Protein 3LYD (pdb70)

Sequence (310 aa):
PSSIRYPSTEEFPALTGFTVPIPEETWQPDPTGTQFAARPHTPPQGFTPNIIGTTVRRRAATGALHNNQRTTELDQRATQQLPDYAERGRTETTVDDGGFFPAYHIEYAYRHHGTIITIAQITLVEVSHPHAVDIIIQLTATCAGDQTADYWDTFRLHADLTVQPHGNAPSSIRYPSTEEFPALTGFTVPIPETWQPDPTGTQFAARPHHTPPQGGFFTPNIIGTTVRRAATGALHNNQRTEELDQRATQLPDYAERGRTETTVDGFPAYHIEYAYRHHGTITIAQITLVEVSHPHAVDIIIQLTATCAGDQTADYWDTFRLHADLTVVQPHHGG

Secondary structure (DSSP, 8-state):
-EEEES-SSSPPPPEEEEE--TTEEE-----SEEEEESS--SSS--EEEEEEEEE-TTHHHHHHHHHHHHHTTSTT-EEEEEEEEEETTEEEEEEEEEEEETTTEEEE--EEEEEE-SS-E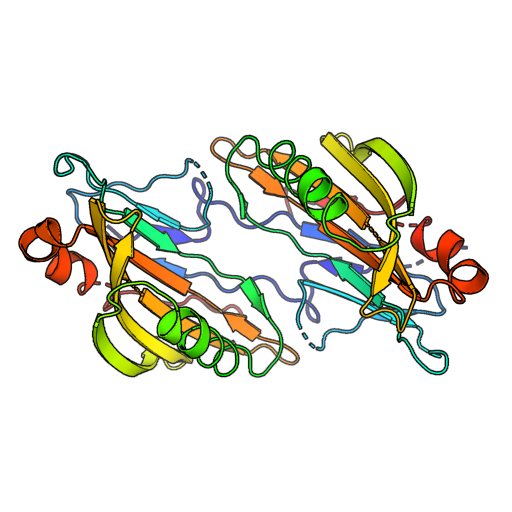EEEEEEEEEEGGGHHHHHHHHH--TT-EEETT-/---EEEES-SSSPPPPEEEEE--TTEEE-----SEEEEESSPPSSS--EEEEEEEEE-TTHHHHHHHHHHHHHTTSTT-EEEEEEEEEETTEEEEEEEEEEEETTTEEEE--EEEEEE-SS-EEEEEEEEEEEGGGHHHHHHHHH--TT-EEE---

Organism: Jonesia denitrificans (strain ATCC 14870 / DSM 20603 / BCRC 15368 / CIP 55.134 / JCM 11481 / NBRC 15587 / NCTC 10816 / Prevot 55134) (NCBI:txid471856)

Structure (mmCIF, N/CA/C/O backbone):
data_3LYD
#
_entry.id   3LYD
#
_cell.length_a   41.551
_cell.length_b   70.879
_cell.length_c   99.480
_cell.angle_alpha   90.00
_cell.angle_beta   90.00
_cell.angle_gamma   90.00
#
_symmetry.space_group_name_H-M   'P 21 21 21'
#
loop_
_entity.id
_entity.type
_entity.pdbx_description
1 polymer 'Uncharacterized protein'
2 non-polymer 'MAGNESIUM ION'
3 non-polymer 1,2-ETHANEDIOL
4 water water
#
loop_
_atom_site.group_PDB
_atom_site.id
_atom_site.type_symbol
_atom_site.label_atom_id
_atom_site.label_alt_id
_atom_site.label_comp_id
_atom_site.label_asym_id
_atom_site.label_entity_id
_atom_site.label_seq_id
_atom_site.pdbx_PDB_ins_code
_atom_site.Cartn_x
_atom_site.Cartn_y
_atom_site.Cartn_z
_atom_site.occupancy
_atom_site.B_iso_or_equiv
_atom_site.auth_seq_id
_atom_site.auth_comp_id
_atom_site.auth_asym_id
_atom_site.auth_atom_id
_atom_site.pdbx_PDB_model_num
ATOM 9 N N . PRO A 1 5 ? 6.015 6.926 26.329 1.00 23.76 2 PRO A N 1
ATOM 10 C CA . PRO A 1 5 ? 6.663 6.744 25.020 1.00 21.74 2 PRO A CA 1
ATOM 11 C C . PRO A 1 5 ? 7.773 7.788 24.823 1.00 19.80 2 PRO A C 1
ATOM 12 O O . PRO A 1 5 ? 7.606 8.933 25.248 1.00 20.12 2 PRO A O 1
ATOM 16 N N A SER A 1 6 ? 8.823 7.392 24.104 0.70 18.79 3 SER A N 1
ATOM 17 N N B SER A 1 6 ? 8.904 7.378 24.247 0.30 18.15 3 SER A N 1
ATOM 18 C CA A SER A 1 6 ? 10.020 8.202 23.849 0.70 17.42 3 SER A CA 1
ATOM 19 C CA B SER A 1 6 ? 10.004 8.302 23.943 0.30 16.33 3 SER A CA 1
ATOM 20 C C A SER A 1 6 ? 10.021 8.845 22.461 0.70 16.03 3 SER A C 1
ATOM 21 C C B SER A 1 6 ? 9.820 8.876 22.546 0.30 15.23 3 SER A C 1
ATOM 22 O O A SER A 1 6 ? 10.024 8.150 21.434 0.70 16.31 3 SER A O 1
ATOM 23 O O B SER A 1 6 ? 9.457 8.162 21.610 0.30 15.58 3 SER A O 1
ATOM 28 N N . ILE A 1 7 ? 10.070 10.175 22.413 1.00 13.53 4 ILE A N 1
ATOM 29 C CA . ILE A 1 7 ? 9.960 10.874 21.130 1.00 11.64 4 ILE A CA 1
ATOM 30 C C . ILE A 1 7 ? 11.346 11.378 20.756 1.00 9.42 4 ILE A C 1
ATOM 31 O O . ILE A 1 7 ? 11.888 12.274 21.428 1.00 9.49 4 ILE A O 1
ATOM 36 N N . ARG A 1 8 ? 11.924 10.775 19.715 1.00 10.62 5 ARG A N 1
ATOM 37 C CA . ARG A 1 8 ? 13.305 11.056 19.329 1.00 9.42 5 ARG A CA 1
ATOM 38 C C . ARG A 1 8 ? 13.367 11.955 18.126 1.00 9.06 5 ARG A C 1
ATOM 39 O O . ARG A 1 8 ? 12.682 11.723 17.137 1.00 9.89 5 ARG A O 1
ATOM 47 N N . TYR A 1 9 ? 14.247 12.947 18.200 1.00 7.88 6 TYR A N 1
ATOM 48 C CA . TYR A 1 9 ? 14.569 13.784 17.054 1.00 7.55 6 TYR A CA 1
ATOM 49 C C . TYR A 1 9 ? 15.995 13.494 16.622 1.00 8.04 6 TYR A C 1
ATOM 50 O O . TYR A 1 9 ? 16.895 13.526 17.452 1.00 7.14 6 TYR A O 1
ATOM 59 N N . PRO A 1 10 ? 16.228 13.236 15.319 1.00 7.50 7 PRO A N 1
ATOM 60 C CA . PRO A 1 10 ? 15.247 13.177 14.220 1.00 7.89 7 PRO A CA 1
ATOM 61 C C . PRO A 1 10 ? 14.474 11.880 14.201 1.00 7.65 7 PRO A C 1
ATOM 62 O O . PRO A 1 10 ? 14.931 10.856 14.737 1.00 8.01 7 PRO A O 1
ATOM 66 N N . SER A 1 11 ? 13.318 11.935 13.532 1.00 7.49 8 SER A N 1
ATOM 67 C CA . SER A 1 11 ? 12.484 10.761 13.286 1.00 8.28 8 SER A CA 1
ATOM 68 C C . SER A 1 11 ? 11.788 10.947 11.961 1.00 7.99 8 SER A C 1
ATOM 69 O O . SER A 1 11 ? 11.914 11.993 11.322 1.00 8.10 8 SER A O 1
ATOM 72 N N . THR A 1 12 ? 10.981 9.967 11.566 1.00 8.98 9 THR A N 1
ATOM 73 C CA . THR A 1 12 ? 10.263 10.079 10.291 1.00 9.23 9 THR A CA 1
ATOM 74 C C . THR A 1 12 ? 9.304 11.280 10.331 1.00 9.01 9 THR A C 1
ATOM 75 O O . THR A 1 12 ? 9.204 12.049 9.356 1.00 9.81 9 THR A O 1
ATOM 79 N N A GLU A 1 13 ? 8.615 11.492 11.454 0.50 8.43 10 GLU A N 1
ATOM 80 N N B GLU A 1 13 ? 8.667 11.432 11.486 0.50 8.75 10 GLU A N 1
ATOM 81 C CA A GLU A 1 13 ? 7.623 12.596 11.555 0.50 8.46 10 GLU A CA 1
ATOM 82 C CA B GLU A 1 13 ? 7.655 12.444 11.743 0.50 9.17 10 GLU A CA 1
ATOM 83 C C A GLU A 1 13 ? 8.189 13.943 12.004 0.50 8.52 10 GLU A C 1
ATOM 84 C C B GLU A 1 13 ? 8.249 13.854 11.875 0.50 8.75 10 GLU A C 1
ATOM 85 O O A GLU A 1 13 ? 7.491 14.963 11.926 0.50 8.17 10 GLU A O 1
ATOM 86 O O B GLU A 1 13 ? 7.658 14.820 11.388 0.50 7.87 10 GLU A O 1
ATOM 97 N N . PHE A 1 14 ? 9.420 13.934 12.514 1.00 7.62 11 PHE A N 1
ATOM 98 C CA . PHE A 1 14 ? 10.151 15.171 12.839 1.00 7.45 11 PHE A CA 1
ATOM 99 C C . PHE A 1 14 ? 11.529 15.036 12.186 1.00 6.82 11 PHE A C 1
ATOM 100 O O . PHE A 1 14 ? 12.539 14.679 12.844 1.00 6.80 11 PHE A O 1
ATOM 108 N N . PRO A 1 15 ? 11.596 15.258 10.869 1.00 7.42 12 PRO A N 1
ATOM 109 C CA . PRO A 1 15 ? 12.815 14.876 10.156 1.00 6.91 12 PRO A CA 1
ATOM 110 C C . PRO A 1 15 ? 14.016 15.764 10.429 1.00 6.88 12 PRO A C 1
ATOM 111 O O . PRO A 1 15 ? 13.857 16.896 10.889 1.00 6.28 12 PRO A O 1
ATOM 115 N N . ALA A 1 16 ? 15.199 15.245 10.117 1.00 7.84 13 ALA A N 1
ATOM 116 C CA . ALA A 1 16 ? 16.431 16.051 10.185 1.00 7.79 13 ALA A CA 1
ATOM 117 C C . ALA A 1 16 ? 16.336 17.273 9.242 1.00 7.35 13 ALA A C 1
ATOM 118 O O . ALA A 1 16 ? 15.536 17.298 8.309 1.00 8.59 13 ALA A O 1
ATOM 120 N N . LEU A 1 17 ? 17.159 18.270 9.511 1.00 7.11 14 LEU A N 1
ATOM 121 C CA . LEU A 1 17 ? 17.193 19.450 8.642 1.00 8.07 14 LEU A CA 1
ATOM 122 C C . LEU A 1 17 ? 17.831 19.202 7.287 1.00 7.30 14 LEU A C 1
ATOM 123 O O . LEU A 1 17 ? 18.806 18.462 7.146 1.00 7.59 14 LEU A O 1
ATOM 128 N N . THR A 1 18 ? 17.220 19.809 6.285 1.00 6.42 15 THR A N 1
ATOM 129 C CA . THR A 1 18 ? 17.757 19.802 4.931 1.00 6.40 15 THR A CA 1
ATOM 130 C C . THR A 1 18 ? 19.194 20.322 4.899 1.00 4.90 15 THR A C 1
ATOM 131 O O . THR A 1 18 ? 19.520 21.366 5.511 1.00 7.21 15 THR A O 1
ATOM 135 N N . GLY A 1 19 ? 20.046 19.620 4.148 1.00 5.82 16 GLY A N 1
ATOM 136 C CA . GLY A 1 19 ? 21.417 20.095 3.920 1.00 6.84 16 GLY A CA 1
ATOM 137 C C . GLY A 1 19 ? 21.445 21.177 2.841 1.00 6.10 16 GLY A C 1
ATOM 138 O O . GLY A 1 19 ? 20.490 21.355 2.096 1.00 6.59 16 GLY A O 1
ATOM 139 N N . PHE A 1 20 ? 22.540 21.930 2.774 1.00 5.52 17 PHE A N 1
ATOM 140 C CA . PHE A 1 20 ? 22.685 22.919 1.712 1.00 5.42 17 PHE A CA 1
ATOM 141 C C . PHE A 1 20 ? 24.161 23.167 1.431 1.00 5.82 17 PHE A C 1
ATOM 142 O O . PHE A 1 20 ? 25.016 22.931 2.287 1.00 6.91 17 PHE A O 1
ATOM 150 N N . THR A 1 21 ? 24.446 23.695 0.249 1.00 4.58 18 THR A N 1
ATOM 151 C CA . THR A 1 21 ? 25.832 23.894 -0.216 1.00 4.88 18 THR A CA 1
ATOM 152 C C . THR A 1 21 ? 25.966 25.282 -0.807 1.00 5.10 18 THR A C 1
ATOM 153 O O . THR A 1 21 ? 25.058 25.740 -1.510 1.00 5.85 18 THR A O 1
ATOM 157 N N . VAL A 1 22 ? 27.080 25.950 -0.506 1.00 5.70 19 VAL A N 1
ATOM 158 C CA . VAL A 1 22 ? 27.397 27.264 -1.053 1.00 6.45 19 VAL A CA 1
ATOM 159 C C . VAL A 1 22 ? 28.809 27.249 -1.633 1.00 7.06 19 VAL A C 1
ATOM 160 O O . VAL A 1 22 ? 29.747 26.886 -0.937 1.00 6.78 19 VAL A O 1
ATOM 164 N N . PRO A 1 23 ? 28.957 27.675 -2.903 1.00 8.56 20 PRO A N 1
ATOM 165 C CA . PRO A 1 23 ? 30.307 27.754 -3.433 1.00 9.50 20 PRO A CA 1
ATOM 166 C C . PRO A 1 23 ? 30.940 29.068 -2.992 1.00 9.51 20 PRO A C 1
ATOM 167 O O . PRO A 1 23 ? 30.229 30.054 -2.838 1.00 12.01 20 PRO A O 1
ATOM 171 N N . ILE A 1 24 ? 32.238 29.052 -2.724 1.00 9.58 21 ILE A N 1
ATOM 172 C CA . ILE A 1 24 ? 32.907 30.300 -2.332 1.00 10.00 21 ILE A CA 1
ATOM 173 C C . ILE A 1 24 ? 34.143 30.534 -3.197 1.00 10.11 21 ILE A C 1
ATOM 174 O O . ILE A 1 24 ? 34.780 29.603 -3.641 1.00 10.22 21 ILE A O 1
ATOM 179 N N . PRO A 1 25 ? 34.476 31.789 -3.451 1.00 10.51 22 PRO A N 1
ATOM 180 C CA . PRO A 1 25 ? 35.624 31.984 -4.326 1.00 11.22 22 PRO A CA 1
ATOM 181 C C . PRO A 1 25 ? 36.953 31.792 -3.599 1.00 11.08 22 PRO A C 1
ATOM 182 O O . PRO A 1 25 ? 36.989 31.669 -2.362 1.00 10.05 22 PRO A O 1
ATOM 186 N N A GLU A 1 26 ? 38.036 31.758 -4.381 0.50 11.49 23 GLU A N 1
ATOM 187 N N B GLU A 1 26 ? 38.024 31.754 -4.391 0.50 11.95 23 GLU A N 1
ATOM 188 C CA A GLU A 1 26 ? 39.408 31.676 -3.865 0.50 11.99 23 GLU A CA 1
ATOM 189 C CA B GLU A 1 26 ? 39.405 31.673 -3.919 0.50 12.96 23 GLU A CA 1
ATOM 190 C C A GLU A 1 26 ? 39.717 32.701 -2.782 0.50 12.17 23 GLU A C 1
ATOM 191 C C B GLU A 1 26 ? 39.764 32.715 -2.846 0.50 12.73 23 GLU A C 1
ATOM 192 O O A GLU A 1 26 ? 40.460 32.416 -1.844 0.50 12.23 23 GLU A O 1
ATOM 193 O O B GLU A 1 26 ? 40.574 32.445 -1.958 0.50 12.73 23 GLU A O 1
ATOM 204 N N . THR A 1 27 ? 39.143 33.888 -2.932 1.00 12.54 24 THR A N 1
ATOM 205 C CA . THR A 1 27 ? 39.408 35.018 -2.027 1.00 13.11 24 THR A CA 1
ATOM 206 C C . THR A 1 27 ? 38.768 34.852 -0.662 1.00 12.23 24 THR A C 1
ATOM 207 O O . THR A 1 27 ? 39.004 35.673 0.220 1.00 13.14 24 THR A O 1
ATOM 211 N N . TRP A 1 28 ? 37.932 33.820 -0.496 1.00 11.32 25 TRP A N 1
ATOM 212 C CA . TRP A 1 28 ? 37.175 33.605 0.735 1.00 10.85 25 TRP A CA 1
ATOM 213 C C . TRP A 1 28 ? 37.538 32.275 1.361 1.00 10.79 25 TRP A C 1
ATOM 214 O O . TRP A 1 28 ? 38.110 31.384 0.717 1.00 10.85 25 TRP A O 1
ATOM 225 N N . GLN A 1 29 ? 37.223 32.160 2.633 1.00 11.22 26 GLN A N 1
ATOM 226 C CA . GLN A 1 29 ? 37.473 30.922 3.335 1.00 11.85 26 GLN A CA 1
ATOM 227 C C . GLN A 1 29 ? 36.371 30.678 4.337 1.00 10.68 26 GLN A C 1
ATOM 228 O O . GLN A 1 29 ? 35.780 31.618 4.860 1.00 10.92 26 GLN A O 1
ATOM 234 N N . PRO A 1 30 ? 36.096 29.411 4.622 1.00 9.83 27 PRO A N 1
ATOM 235 C CA . PRO A 1 30 ? 35.041 29.089 5.574 1.00 10.10 27 PRO A CA 1
ATOM 236 C C . PRO A 1 30 ? 35.427 29.538 6.985 1.00 8.72 27 PRO A C 1
ATOM 237 O O . PRO A 1 30 ? 36.630 29.606 7.346 1.00 10.08 27 PRO A O 1
ATOM 241 N N . ASP A 1 31 ? 34.417 29.830 7.781 1.00 8.47 28 ASP A N 1
ATOM 242 C CA . ASP A 1 31 ? 34.670 30.242 9.166 1.00 8.66 28 ASP A CA 1
ATOM 243 C C . ASP A 1 31 ? 33.847 29.377 10.107 1.00 9.22 28 ASP A C 1
ATOM 244 O O . ASP A 1 31 ? 32.695 29.711 10.461 1.00 9.56 28 ASP A O 1
ATOM 249 N N . PRO A 1 32 ? 34.415 28.248 10.532 1.00 8.72 29 PRO A N 1
ATOM 250 C CA . PRO A 1 32 ? 33.679 27.351 11.401 1.00 9.19 29 PRO A CA 1
ATOM 251 C C . PRO A 1 32 ? 33.459 27.885 12.820 1.00 8.51 29 PRO A C 1
ATOM 252 O O . PRO A 1 32 ? 32.687 27.278 13.580 1.00 8.49 29 PRO A O 1
ATOM 256 N N . THR A 1 33 ? 34.090 29.008 13.161 1.00 8.70 30 THR A N 1
ATOM 257 C CA . THR A 1 33 ? 33.925 29.564 14.511 1.00 8.32 30 THR A CA 1
ATOM 258 C C . THR A 1 33 ? 32.793 30.570 14.587 1.00 8.11 30 THR A C 1
ATOM 259 O O . THR A 1 33 ? 32.442 30.991 15.666 1.00 8.91 30 THR A O 1
ATOM 271 N N . GLY A 1 35 ? 29.694 30.252 14.362 1.00 7.73 32 GLY A N 1
ATOM 272 C CA . GLY A 1 35 ? 28.554 29.735 15.094 1.00 7.43 32 GLY A CA 1
ATOM 273 C C . GLY A 1 35 ? 27.291 29.476 14.284 1.00 6.96 32 GLY A C 1
ATOM 274 O O . GLY A 1 35 ? 26.223 29.264 14.852 1.00 7.38 32 GLY A O 1
ATOM 275 N N . THR A 1 36 ? 27.453 29.423 12.956 1.00 7.64 33 THR A N 1
ATOM 276 C CA . THR A 1 36 ? 26.361 29.111 12.045 1.00 6.78 33 THR A CA 1
ATOM 277 C C . THR A 1 36 ? 26.708 27.855 11.250 1.00 7.26 33 THR A C 1
ATOM 278 O O . THR A 1 36 ? 27.874 27.418 11.193 1.00 8.05 33 THR A O 1
ATOM 282 N N . GLN A 1 37 ? 25.680 27.279 10.639 1.00 6.70 34 GLN A N 1
ATOM 283 C CA . GLN A 1 37 ? 25.812 26.033 9.884 1.00 6.54 34 GLN A CA 1
ATOM 284 C C . GLN A 1 37 ? 26.655 26.211 8.616 1.00 6.45 34 GLN A C 1
ATOM 285 O O . GLN A 1 37 ? 27.222 25.232 8.124 1.00 7.41 34 GLN A O 1
ATOM 291 N N . PHE A 1 38 ? 26.699 27.442 8.091 1.00 5.29 35 PHE A N 1
ATOM 292 C CA . PHE A 1 38 ? 27.649 27.818 7.060 1.00 5.27 35 PHE A CA 1
ATOM 293 C C . PHE A 1 38 ? 28.125 29.217 7.380 1.00 5.18 35 PHE A C 1
ATOM 294 O O . PHE A 1 38 ? 27.320 30.062 7.770 1.00 5.49 35 PHE A O 1
ATOM 302 N N . ALA A 1 39 ? 29.421 29.497 7.184 1.00 6.44 36 ALA A N 1
ATOM 303 C CA . ALA A 1 39 ? 29.909 30.885 7.260 1.00 6.63 36 ALA A CA 1
ATOM 304 C C . ALA A 1 39 ? 31.169 30.949 6.457 1.00 6.61 36 ALA A C 1
ATOM 305 O O . ALA A 1 39 ? 31.940 29.981 6.423 1.00 6.88 36 ALA A O 1
ATOM 307 N N . ALA A 1 40 ? 31.418 32.103 5.876 1.00 6.86 37 ALA A N 1
ATOM 308 C CA . ALA A 1 40 ? 32.685 32.378 5.222 1.00 7.29 37 ALA A CA 1
ATOM 309 C C . ALA A 1 40 ? 33.005 33.864 5.293 1.00 7.38 37 ALA A C 1
ATOM 310 O O . ALA A 1 40 ? 32.114 34.720 5.513 1.00 7.42 37 ALA A O 1
ATOM 312 N N . ARG A 1 41 ? 34.296 34.166 5.123 1.00 8.50 38 ARG A N 1
ATOM 313 C CA . ARG A 1 41 ? 34.824 35.512 5.253 1.00 9.56 38 ARG A CA 1
ATOM 314 C C . ARG A 1 41 ? 35.949 35.655 4.229 1.00 9.27 38 ARG A C 1
ATOM 315 O O . ARG A 1 41 ? 36.574 34.663 3.845 1.00 8.66 38 ARG A O 1
ATOM 323 N N . PRO A 1 42 ? 36.280 36.899 3.845 1.00 9.37 39 PRO A N 1
ATOM 324 C CA . PRO A 1 42 ? 37.443 37.080 2.959 1.00 9.59 39 PRO A CA 1
ATOM 325 C C . PRO A 1 42 ? 38.705 36.676 3.678 1.00 10.69 39 PRO A C 1
ATOM 326 O O . PRO A 1 42 ? 38.818 36.896 4.885 1.00 10.18 39 PRO A O 1
ATOM 330 N N . HIS A 1 43 ? 39.633 36.046 2.964 1.00 10.63 40 HIS A N 1
ATOM 331 C CA . HIS A 1 43 ? 40.887 35.719 3.640 1.00 12.07 40 HIS A CA 1
ATOM 332 C C . HIS A 1 43 ? 41.720 36.984 3.880 1.00 12.36 40 HIS A C 1
ATOM 333 O O . HIS A 1 43 ? 42.597 37.012 4.755 1.00 13.38 40 HIS A O 1
ATOM 340 N N . THR A 1 44 ? 41.408 38.053 3.148 1.00 13.19 41 THR A N 1
ATOM 341 C CA . THR A 1 44 ? 42.083 39.336 3.272 1.00 14.25 41 THR A CA 1
ATOM 342 C C . THR A 1 44 ? 41.019 40.414 3.485 1.00 15.34 41 THR A C 1
ATOM 343 O O . THR A 1 44 ? 40.621 41.093 2.536 1.00 16.18 41 THR A O 1
ATOM 347 N N . PRO A 1 45 ? 40.551 40.571 4.737 1.00 17.00 42 PRO A N 1
ATOM 348 C CA . PRO A 1 45 ? 39.486 41.535 5.002 1.00 17.32 42 PRO A CA 1
ATOM 349 C C . PRO A 1 45 ? 39.972 42.983 4.982 1.00 17.61 42 PRO A C 1
ATOM 350 O O . PRO A 1 45 ? 41.131 43.264 5.302 1.00 18.25 42 PRO A O 1
ATOM 354 N N . PRO A 1 46 ? 39.083 43.902 4.603 1.00 17.63 43 PRO A N 1
ATOM 355 C CA . PRO A 1 46 ? 39.347 45.338 4.607 1.00 18.35 43 PRO A CA 1
ATOM 356 C C . PRO A 1 46 ? 39.349 45.941 6.017 1.00 19.14 43 PRO A C 1
ATOM 357 O O . PRO A 1 46 ? 39.064 45.243 6.984 1.00 18.80 43 PRO A O 1
ATOM 361 N N . GLN A 1 47 ? 39.678 47.229 6.129 1.00 20.23 44 GLN A N 1
ATOM 362 C CA . GLN A 1 47 ? 39.569 47.920 7.416 1.00 21.28 44 GLN A CA 1
ATOM 363 C C . GLN A 1 47 ? 38.094 48.176 7.690 1.00 21.40 44 GLN A C 1
ATOM 364 O O . GLN A 1 47 ? 37.310 48.331 6.749 1.00 23.44 44 GLN A O 1
ATOM 366 N N . GLY A 1 48 ? 37.714 48.208 8.967 1.00 21.42 45 GLY A N 1
ATOM 367 C CA . GLY A 1 48 ? 36.339 48.541 9.369 1.00 20.74 45 GLY A CA 1
ATOM 368 C C . GLY A 1 48 ? 35.426 47.325 9.379 1.00 20.35 45 GLY A C 1
ATOM 369 O O . GLY A 1 48 ? 35.763 46.295 9.975 1.00 20.19 45 GLY A O 1
ATOM 370 N N . PHE A 1 49 ? 34.267 47.432 8.719 1.00 20.20 46 PHE A N 1
ATOM 371 C CA . PHE A 1 49 ? 33.324 46.311 8.689 1.00 19.66 46 PHE A CA 1
ATOM 372 C C . PHE A 1 49 ? 33.913 45.058 8.037 1.00 19.05 46 PHE A C 1
ATOM 373 O O . PHE A 1 49 ? 34.546 45.104 6.980 1.00 18.50 46 PHE A O 1
ATOM 381 N N . THR A 1 50 ? 33.728 43.929 8.697 1.00 18.99 47 THR A N 1
ATOM 382 C CA . THR A 1 50 ? 34.178 42.665 8.111 1.00 19.37 47 THR A CA 1
ATOM 383 C C . THR A 1 50 ? 33.044 41.993 7.338 1.00 16.95 47 THR A C 1
ATOM 384 O O . THR A 1 50 ? 32.054 41.525 7.940 1.00 17.30 47 THR A O 1
ATOM 388 N N . PRO A 1 51 ? 33.176 41.965 5.997 1.00 14.84 48 PRO A N 1
ATOM 389 C CA . PRO A 1 51 ? 32.130 41.334 5.195 1.00 12.75 48 PRO A CA 1
ATOM 390 C C . PRO A 1 51 ? 32.043 39.860 5.532 1.00 11.41 48 PRO A C 1
ATOM 391 O O . PRO A 1 51 ? 33.035 39.237 5.946 1.00 10.75 48 PRO A O 1
ATOM 395 N N . ASN A 1 52 ? 30.853 39.286 5.396 1.00 8.66 49 ASN A N 1
ATOM 396 C CA . ASN A 1 52 ? 30.723 37.879 5.701 1.00 8.30 49 ASN A CA 1
ATOM 397 C C . ASN A 1 52 ? 29.502 37.336 4.999 1.00 6.96 49 ASN A C 1
ATOM 398 O O . ASN A 1 52 ? 28.639 38.093 4.536 1.00 6.65 49 ASN A O 1
ATOM 403 N N . ILE A 1 53 ? 29.442 36.022 4.904 1.00 5.86 50 ILE A N 1
ATOM 404 C CA . ILE A 1 53 ? 28.227 35.341 4.484 1.00 6.90 50 ILE A CA 1
ATOM 405 C C . ILE A 1 53 ? 27.946 34.229 5.462 1.00 6.44 50 ILE A C 1
ATOM 406 O O . ILE A 1 53 ? 28.866 33.546 5.918 1.00 6.97 50 ILE A O 1
ATOM 411 N N . ILE A 1 54 ? 26.672 34.087 5.822 1.00 6.01 51 ILE A N 1
ATOM 412 C CA . ILE A 1 54 ? 26.256 32.987 6.691 1.00 6.97 51 ILE A CA 1
ATOM 413 C C . ILE A 1 54 ? 25.084 32.256 6.102 1.00 6.90 51 ILE A C 1
ATOM 414 O O . ILE A 1 54 ? 24.292 32.828 5.314 1.00 6.68 51 ILE A O 1
ATOM 419 N N . GLY A 1 55 ? 24.958 30.991 6.473 1.00 5.56 52 GLY A N 1
ATOM 420 C CA . GLY A 1 55 ? 23.810 30.171 6.056 1.00 5.96 52 GLY A CA 1
ATOM 421 C C . GLY A 1 55 ? 23.263 29.429 7.239 1.00 6.64 52 GLY A C 1
ATOM 422 O O . GLY A 1 55 ? 24.039 28.909 8.041 1.00 6.74 52 GLY A O 1
ATOM 423 N N A THR A 1 56 ? 21.936 29.359 7.336 0.50 6.28 53 THR A N 1
ATOM 424 N N B THR A 1 56 ? 21.942 29.409 7.345 0.50 7.34 53 THR A N 1
ATOM 425 C CA A THR A 1 56 ? 21.234 28.733 8.472 0.50 5.53 53 THR A CA 1
ATOM 426 C CA B THR A 1 56 ? 21.256 28.677 8.392 0.50 7.98 53 THR A CA 1
ATOM 427 C C A THR A 1 56 ? 19.983 28.046 7.969 0.50 6.13 53 THR A C 1
ATOM 428 C C B THR A 1 56 ? 20.137 27.900 7.742 0.50 7.32 53 THR A C 1
ATOM 429 O O A THR A 1 56 ? 19.205 28.658 7.214 0.50 5.71 53 THR A O 1
ATOM 430 O O B THR A 1 56 ? 19.595 28.294 6.701 0.50 6.67 53 THR A O 1
ATOM 437 N N . VAL A 1 57 ? 19.792 26.790 8.365 1.00 6.33 54 VAL A N 1
ATOM 438 C CA . VAL A 1 57 ? 18.580 26.045 8.020 1.00 6.78 54 VAL A CA 1
ATOM 439 C C . VAL A 1 57 ? 17.834 25.747 9.320 1.00 6.56 54 VAL A C 1
ATOM 440 O O . VAL A 1 57 ? 18.437 25.325 10.315 1.00 7.06 54 VAL A O 1
ATOM 444 N N A ARG A 1 58 ? 16.530 26.006 9.327 0.50 6.34 55 ARG A N 1
ATOM 445 N N B ARG A 1 58 ? 16.524 25.997 9.303 0.50 6.62 55 ARG A N 1
ATOM 446 C CA A ARG A 1 58 ? 15.725 25.752 10.514 0.50 6.50 55 ARG A CA 1
ATOM 447 C CA B ARG A 1 58 ? 15.679 25.837 10.484 0.50 7.00 55 ARG A CA 1
ATOM 448 C C A ARG A 1 58 ? 14.397 25.123 10.136 0.50 6.68 55 ARG A C 1
ATOM 449 C C B ARG A 1 58 ? 14.370 25.144 10.132 0.50 7.01 55 ARG A C 1
ATOM 450 O O A ARG A 1 58 ? 13.886 25.310 9.014 0.50 6.70 55 ARG A O 1
ATOM 451 O O B ARG A 1 58 ? 13.844 25.299 9.013 0.50 6.89 55 ARG A O 1
ATOM 466 N N . ARG A 1 59 ? 13.820 24.407 11.091 1.00 6.46 56 ARG A N 1
ATOM 467 C CA . ARG A 1 59 ? 12.485 23.819 10.958 1.00 5.59 56 ARG A CA 1
ATOM 468 C C . ARG A 1 59 ? 11.482 24.912 11.288 1.00 5.44 56 ARG A C 1
ATOM 469 O O . ARG A 1 59 ? 11.661 25.705 12.241 1.00 6.37 56 ARG A O 1
ATOM 477 N N . ALA A 1 60 ? 10.395 24.970 10.529 1.00 4.68 57 ALA A N 1
ATOM 478 C CA . ALA A 1 60 ? 9.354 25.972 10.790 1.00 5.14 57 ALA A CA 1
ATOM 479 C C . ALA A 1 60 ? 8.004 25.424 10.376 1.00 5.86 57 ALA A C 1
ATOM 480 O O . ALA A 1 60 ? 7.909 24.338 9.770 1.00 5.66 57 ALA A O 1
ATOM 482 N N . ALA A 1 61 ? 6.942 26.133 10.731 1.00 5.24 58 ALA A N 1
ATOM 483 C CA . ALA A 1 61 ? 5.610 25.647 10.341 1.00 4.87 58 ALA A CA 1
ATOM 484 C C . ALA A 1 61 ? 5.293 25.872 8.856 1.00 5.86 58 ALA A C 1
ATOM 485 O O . ALA A 1 61 ? 5.882 26.738 8.225 1.00 6.16 58 ALA A O 1
ATOM 487 N N . THR A 1 62 ? 4.357 25.094 8.300 1.00 5.79 59 THR A N 1
ATOM 488 C CA . THR A 1 62 ? 3.836 25.365 6.959 1.00 5.78 59 THR A CA 1
ATOM 489 C C . THR A 1 62 ? 3.476 26.850 6.843 1.00 6.07 59 THR A C 1
ATOM 490 O O . THR A 1 62 ? 2.908 27.435 7.751 1.00 7.07 59 THR A O 1
ATOM 494 N N . GLY A 1 63 ? 3.859 27.468 5.732 1.00 2.59 60 GLY A N 1
ATOM 495 C CA . GLY A 1 63 ? 3.588 28.886 5.510 1.00 2.13 60 GLY A CA 1
ATOM 496 C C . GLY A 1 63 ? 4.723 29.771 5.980 1.00 2.00 60 GLY A C 1
ATOM 497 O O . GLY A 1 63 ? 4.623 30.988 5.929 1.00 2.00 60 GLY A O 1
ATOM 498 N N . ALA A 1 64 ? 5.828 29.172 6.408 1.00 2.00 61 ALA A N 1
ATOM 499 C CA . ALA A 1 64 ? 6.926 29.968 6.928 1.00 2.00 61 ALA A CA 1
ATOM 500 C C . ALA A 1 64 ? 7.546 30.947 5.963 1.00 2.00 61 ALA A C 1
ATOM 501 O O . ALA A 1 64 ? 7.968 32.033 6.391 1.00 2.00 61 ALA A O 1
ATOM 503 N N . LEU A 1 65 ? 7.702 30.560 4.702 1.00 2.00 62 LEU A N 1
ATOM 504 C CA . LEU A 1 65 ? 8.295 31.493 3.746 1.00 2.44 62 LEU A CA 1
ATOM 505 C C . LEU A 1 65 ? 7.450 32.767 3.628 1.00 3.20 62 LEU A C 1
ATOM 506 O O . LEU A 1 65 ? 7.991 33.858 3.705 1.00 2.98 62 LEU A O 1
ATOM 511 N N . HIS A 1 66 ? 6.133 32.636 3.500 1.00 2.68 63 HIS A N 1
ATOM 512 C CA . HIS A 1 66 ? 5.300 33.853 3.482 1.00 3.73 63 HIS A CA 1
ATOM 513 C C . HIS A 1 66 ? 5.405 34.649 4.766 1.00 4.14 63 HIS A C 1
ATOM 514 O O . HIS A 1 66 ? 5.499 35.875 4.732 1.00 4.52 63 HIS A O 1
ATOM 521 N N A ASN A 1 67 ? 5.382 33.973 5.918 0.50 3.86 64 ASN A N 1
ATOM 522 N N B ASN A 1 67 ? 5.398 33.956 5.903 0.50 4.47 64 ASN A N 1
ATOM 523 C CA A ASN A 1 67 ? 5.500 34.707 7.181 0.50 3.70 64 ASN A CA 1
ATOM 524 C CA B ASN A 1 67 ? 5.515 34.637 7.186 0.50 4.92 64 ASN A CA 1
ATOM 525 C C A ASN A 1 67 ? 6.824 35.449 7.298 0.50 4.18 64 ASN A C 1
ATOM 526 C C B ASN A 1 67 ? 6.816 35.409 7.334 0.50 4.90 64 ASN A C 1
ATOM 527 O O A ASN A 1 67 ? 6.855 36.610 7.722 0.50 4.48 64 ASN A O 1
ATOM 528 O O B ASN A 1 67 ? 6.819 36.552 7.807 0.50 5.33 64 ASN A O 1
ATOM 537 N N . GLN A 1 68 ? 7.922 34.803 6.910 1.00 4.47 65 GLN A N 1
ATOM 538 C CA . GLN A 1 68 ? 9.207 35.463 7.027 1.00 4.47 65 GLN A CA 1
ATOM 539 C C . GLN A 1 68 ? 9.296 36.661 6.057 1.00 5.25 65 GLN A C 1
ATOM 540 O O . GLN A 1 68 ? 9.898 37.687 6.402 1.00 6.53 65 GLN A O 1
ATOM 546 N N . ARG A 1 69 ? 8.682 36.539 4.881 1.00 4.87 66 ARG A N 1
ATOM 547 C CA . ARG A 1 69 ? 8.628 37.685 3.970 1.00 5.85 66 ARG A CA 1
ATOM 548 C C . ARG A 1 69 ? 7.899 38.850 4.612 1.00 5.59 66 ARG A C 1
ATOM 549 O O . ARG A 1 69 ? 8.369 40.011 4.521 1.00 5.05 66 ARG A O 1
ATOM 557 N N A THR A 1 70 ? 6.766 38.593 5.284 0.50 5.51 67 THR A N 1
ATOM 558 N N B THR A 1 70 ? 6.785 38.565 5.277 0.50 5.51 67 THR A N 1
ATOM 559 C CA A THR A 1 70 ? 6.076 39.681 6.009 0.50 5.88 67 THR A CA 1
ATOM 560 C CA B THR A 1 70 ? 6.052 39.600 5.987 0.50 5.85 67 THR A CA 1
ATOM 561 C C A THR A 1 70 ? 6.980 40.302 7.057 0.50 6.39 67 THR A C 1
ATOM 562 C C B THR A 1 70 ? 6.889 40.256 7.095 0.50 6.41 67 THR A C 1
ATOM 563 O O A THR A 1 70 ? 7.008 41.530 7.225 0.50 6.15 67 THR A O 1
ATOM 564 O O B THR A 1 70 ? 6.800 41.475 7.311 0.50 6.20 67 THR A O 1
ATOM 571 N N . GLU A 1 71 ? 7.710 39.453 7.776 1.00 6.82 68 GLU A N 1
ATOM 572 C CA . GLU A 1 71 ? 8.613 39.944 8.807 1.00 8.43 68 GLU A CA 1
ATOM 573 C C . GLU A 1 71 ? 9.713 40.792 8.206 1.00 7.36 68 GLU A C 1
ATOM 574 O O . GLU A 1 71 ? 10.100 41.794 8.791 1.00 8.54 68 GLU A O 1
ATOM 580 N N . LEU A 1 72 ? 10.206 40.411 7.023 1.00 6.88 69 LEU A N 1
ATOM 581 C CA . LEU A 1 72 ? 11.219 41.214 6.344 1.00 6.11 69 LEU A CA 1
ATOM 582 C C . LEU A 1 72 ? 10.652 42.567 5.908 1.00 7.27 69 LEU A C 1
ATOM 583 O O . LEU A 1 72 ? 11.321 43.596 6.011 1.00 7.83 69 LEU A O 1
ATOM 588 N N . ASP A 1 73 ? 9.424 42.551 5.416 1.00 6.28 70 ASP A N 1
ATOM 589 C CA . ASP A 1 73 ? 8.698 43.787 5.068 1.00 7.15 70 ASP A CA 1
ATOM 590 C C . ASP A 1 73 ? 8.607 44.705 6.296 1.00 8.98 70 ASP A C 1
ATOM 591 O O . ASP A 1 73 ? 8.859 45.926 6.193 1.00 9.90 70 ASP A O 1
ATOM 596 N N . GLN A 1 74 ? 8.203 44.127 7.431 1.00 9.80 71 GLN A N 1
ATOM 597 C CA . GLN A 1 74 ? 7.964 44.886 8.665 1.00 12.20 71 GLN A CA 1
ATOM 598 C C . GLN A 1 74 ? 9.286 45.408 9.216 1.00 12.64 71 GLN A C 1
ATOM 599 O O . GLN A 1 74 ? 9.356 46.538 9.706 1.00 13.25 71 GLN A O 1
ATOM 605 N N . ARG A 1 75 ? 10.329 44.589 9.143 1.00 13.31 72 ARG A N 1
ATOM 606 C CA . ARG A 1 75 ? 11.644 45.036 9.578 1.00 14.42 72 ARG A CA 1
ATOM 607 C C . ARG A 1 75 ? 12.111 46.200 8.712 1.00 14.50 72 ARG A C 1
ATOM 608 O O . ARG A 1 75 ? 12.697 47.162 9.221 1.00 14.30 72 ARG A O 1
ATOM 616 N N . ALA A 1 76 ? 11.823 46.137 7.412 1.00 14.01 73 ALA A N 1
ATOM 617 C CA . ALA A 1 76 ? 12.207 47.202 6.481 1.00 13.30 73 ALA A CA 1
ATOM 618 C C . ALA A 1 76 ? 11.720 48.562 6.952 1.00 13.94 73 ALA A C 1
ATOM 619 O O . ALA A 1 76 ? 12.509 49.512 6.980 1.00 14.91 73 ALA A O 1
ATOM 621 N N . THR A 1 77 ? 10.451 48.642 7.368 1.00 12.57 74 THR A N 1
ATOM 622 C CA . THR A 1 77 ? 9.882 49.908 7.846 1.00 11.96 74 THR A CA 1
ATOM 623 C C . THR A 1 77 ? 10.625 50.467 9.069 1.00 11.19 74 THR A C 1
ATOM 624 O O . THR A 1 77 ? 10.476 51.651 9.386 1.00 12.35 74 THR A O 1
ATOM 628 N N A GLN A 1 78 ? 11.413 49.619 9.746 0.50 10.71 75 GLN A N 1
ATOM 629 N N B GLN A 1 78 ? 11.394 49.620 9.742 0.50 10.85 75 GLN A N 1
ATOM 630 C CA A GLN A 1 78 ? 12.158 50.007 10.964 0.50 9.91 75 GLN A CA 1
ATOM 631 C CA B GLN A 1 78 ? 12.129 50.040 10.922 0.50 10.26 75 GLN A CA 1
ATOM 632 C C A GLN A 1 78 ? 13.684 50.015 10.808 0.50 8.86 75 GLN A C 1
ATOM 633 C C B GLN A 1 78 ? 13.514 50.565 10.548 0.50 9.01 75 GLN A C 1
ATOM 634 O O A GLN A 1 78 ? 14.418 50.089 11.805 0.50 8.22 75 GLN A O 1
ATOM 635 O O B GLN A 1 78 ? 13.964 51.560 11.110 0.50 8.54 75 GLN A O 1
ATOM 646 N N . LEU A 1 79 ? 14.159 49.928 9.569 1.00 8.00 76 LEU A N 1
ATOM 647 C CA . LEU A 1 79 ? 15.586 50.171 9.263 1.00 6.52 76 LEU A CA 1
ATOM 648 C C . LEU A 1 79 ? 15.772 51.601 8.740 1.00 5.26 76 LEU A C 1
ATOM 649 O O . LEU A 1 79 ? 15.129 51.998 7.745 1.00 5.08 76 LEU A O 1
ATOM 654 N N . PRO A 1 80 ? 16.628 52.407 9.404 1.00 3.43 77 PRO A N 1
ATOM 655 C CA . PRO A 1 80 ? 16.757 53.793 8.935 1.00 3.61 77 PRO A CA 1
ATOM 656 C C . PRO A 1 80 ? 17.377 53.884 7.540 1.00 4.89 77 PRO A C 1
ATOM 657 O O . PRO A 1 80 ? 18.269 53.091 7.206 1.00 4.43 77 PRO A O 1
ATOM 661 N N . ASP A 1 81 ? 16.908 54.842 6.734 1.00 8.80 78 ASP A N 1
ATOM 662 C CA . ASP A 1 81 ? 17.435 55.066 5.379 1.00 9.76 78 ASP A CA 1
ATOM 663 C C . ASP A 1 81 ? 17.400 53.777 4.540 1.00 9.10 78 ASP A C 1
ATOM 664 O O . ASP A 1 81 ? 18.293 53.522 3.731 1.00 10.15 78 ASP A O 1
ATOM 669 N N . TYR A 1 82 ? 16.373 52.959 4.765 1.00 9.10 79 TYR A N 1
ATOM 670 C CA . TYR A 1 82 ? 16.223 51.714 3.999 1.00 8.89 79 TYR A CA 1
ATOM 671 C C . TYR A 1 82 ? 16.164 52.030 2.503 1.00 8.68 79 TYR A C 1
ATOM 672 O O . TYR A 1 82 ? 15.366 52.900 2.048 1.00 10.52 79 TYR A O 1
ATOM 681 N N . ALA A 1 83 ? 16.995 51.335 1.735 1.00 8.02 80 ALA A N 1
ATOM 682 C CA . ALA A 1 83 ? 17.052 51.456 0.290 1.00 9.04 80 ALA A CA 1
ATOM 683 C C . ALA A 1 83 ? 17.092 50.072 -0.317 1.00 8.71 80 ALA A C 1
ATOM 684 O O . ALA A 1 83 ? 18.075 49.363 -0.198 1.00 9.03 80 ALA A O 1
ATOM 686 N N . GLU A 1 84 ? 16.026 49.689 -1.013 1.00 8.20 81 GLU A N 1
ATOM 687 C CA . GLU A 1 84 ? 15.934 48.345 -1.569 1.00 8.62 81 GLU A CA 1
ATOM 688 C C . GLU A 1 84 ? 16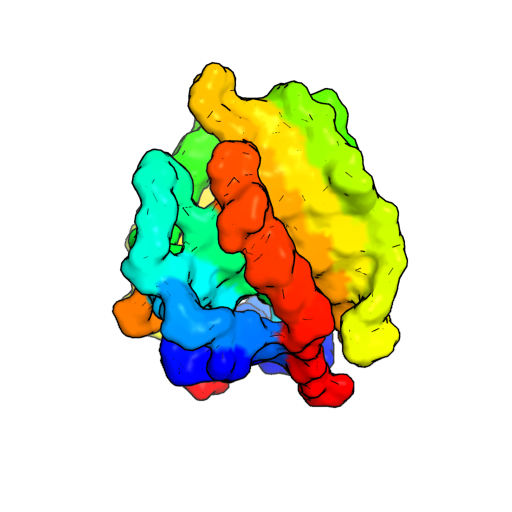.382 48.333 -3.025 1.00 8.02 81 GLU A C 1
ATOM 689 O O . GLU A 1 84 ? 15.868 49.138 -3.833 1.00 10.33 81 GLU A O 1
ATOM 695 N N . ARG A 1 85 ? 17.291 47.427 -3.392 1.00 9.23 82 ARG A N 1
ATOM 696 C CA . ARG A 1 85 ? 17.675 47.289 -4.805 1.00 10.26 82 ARG A CA 1
ATOM 697 C C . ARG A 1 85 ? 16.578 46.535 -5.534 1.00 10.22 82 ARG A C 1
ATOM 698 O O . ARG A 1 85 ? 16.169 46.921 -6.616 1.00 11.50 82 ARG A O 1
ATOM 706 N N . GLY A 1 86 ? 16.153 45.421 -4.939 1.00 10.42 83 GLY A N 1
ATOM 707 C CA . GLY A 1 86 ? 15.129 44.599 -5.554 1.00 9.80 83 GLY A CA 1
ATOM 708 C C . GLY A 1 86 ? 14.786 43.404 -4.695 1.00 9.35 83 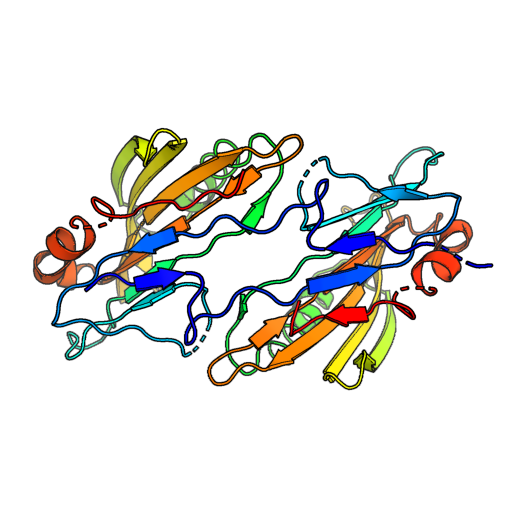GLY A C 1
ATOM 709 O O . GLY A 1 86 ? 15.556 43.014 -3.804 1.00 9.37 83 GLY A O 1
ATOM 710 N N . ARG A 1 87 ? 13.619 42.838 -4.981 1.00 9.08 84 ARG A N 1
ATOM 711 C CA . ARG A 1 87 ? 13.168 41.615 -4.376 1.00 8.76 84 ARG A CA 1
ATOM 712 C C . ARG A 1 87 ? 12.665 40.753 -5.480 1.00 7.83 84 ARG A C 1
ATOM 713 O O . ARG A 1 87 ? 12.148 41.270 -6.467 1.00 9.09 84 ARG A O 1
ATOM 721 N N . THR A 1 88 ? 12.773 39.444 -5.331 1.00 6.87 85 THR A N 1
ATOM 722 C CA . THR A 1 88 ? 12.262 38.496 -6.351 1.00 6.82 85 THR A CA 1
ATOM 723 C C . THR A 1 88 ? 11.665 37.259 -5.697 1.00 6.26 85 THR A C 1
ATOM 724 O O . THR A 1 88 ? 12.167 36.769 -4.667 1.00 6.83 85 THR A O 1
ATOM 728 N N . GLU A 1 89 ? 10.610 36.759 -6.338 1.00 6.42 86 GLU A N 1
ATOM 729 C CA . GLU A 1 89 ? 10.101 35.441 -6.082 1.00 7.00 86 GLU A CA 1
ATOM 730 C C . GLU A 1 89 ? 10.738 34.523 -7.111 1.00 7.12 86 GLU A C 1
ATOM 731 O O . GLU A 1 89 ? 10.697 34.799 -8.326 1.00 7.21 86 GLU A O 1
ATOM 737 N N . THR A 1 90 ? 11.358 33.454 -6.647 1.00 7.33 87 THR A N 1
ATOM 738 C CA . THR A 1 90 ? 12.081 32.596 -7.575 1.00 7.35 87 THR A CA 1
ATOM 739 C C . THR A 1 90 ? 12.062 31.169 -7.069 1.00 6.81 87 THR A C 1
ATOM 740 O O . THR A 1 90 ? 11.247 30.826 -6.214 1.00 6.31 87 THR A O 1
ATOM 744 N N . THR A 1 91 ? 12.943 30.339 -7.625 1.00 7.89 88 THR A N 1
ATOM 745 C CA . THR A 1 91 ? 13.102 28.962 -7.133 1.00 8.88 88 THR A CA 1
ATOM 746 C C . THR A 1 91 ? 14.591 28.714 -7.006 1.00 9.30 88 THR A C 1
ATOM 747 O O . THR A 1 91 ? 15.390 29.327 -7.702 1.00 10.59 88 THR A O 1
ATOM 751 N N . VAL A 1 92 ? 14.960 27.863 -6.052 1.00 7.74 89 VAL A N 1
ATOM 752 C CA . VAL A 1 92 ? 16.340 27.444 -5.912 1.00 9.03 89 VAL A CA 1
ATOM 753 C C . VAL A 1 92 ? 16.308 25.934 -5.910 1.00 8.05 89 VAL A C 1
ATOM 754 O O . VAL A 1 92 ? 15.678 25.302 -5.037 1.00 8.31 89 VAL A O 1
ATOM 758 N N A ASP A 1 93 ? 16.806 25.284 -6.968 0.50 8.13 90 ASP A N 1
ATOM 759 N N B ASP A 1 93 ? 17.135 25.411 -6.831 0.50 8.66 90 ASP A N 1
ATOM 760 C CA A ASP A 1 93 ? 16.514 23.847 -7.178 0.50 7.79 90 ASP A CA 1
ATOM 761 C CA B ASP A 1 93 ? 17.562 24.030 -6.850 0.50 8.22 90 ASP A CA 1
ATOM 762 C C A ASP A 1 93 ? 15.020 23.486 -7.230 0.50 6.99 90 ASP A C 1
ATOM 763 C C B ASP A 1 93 ? 16.362 23.138 -6.632 0.50 8.70 90 ASP A C 1
ATOM 764 O O A ASP A 1 93 ? 14.605 22.430 -6.743 0.50 6.07 90 ASP A O 1
ATOM 765 O O B ASP A 1 93 ? 16.429 22.151 -5.902 0.50 8.82 90 ASP A O 1
ATOM 774 N N A GLY A 1 94 ? 14.220 24.387 -7.789 0.50 7.01 91 GLY A N 1
ATOM 775 N N B GLY A 1 94 ? 15.257 23.546 -7.254 0.50 9.07 91 GLY A N 1
ATOM 776 C CA A GLY A 1 94 ? 12.794 24.144 -7.938 0.50 7.51 91 GLY A CA 1
ATOM 777 C CA B GLY A 1 94 ? 13.999 22.839 -7.188 0.50 9.92 91 GLY A CA 1
ATOM 778 C C A GLY A 1 94 ? 11.944 24.403 -6.712 0.50 8.42 91 GLY A C 1
ATOM 779 C C B GLY A 1 94 ? 12.943 23.150 -6.131 0.50 9.65 91 GLY A C 1
ATOM 780 O O A GLY A 1 94 ? 10.696 24.484 -6.808 0.50 9.18 91 GLY A O 1
ATOM 781 O O B GLY A 1 94 ? 12.084 22.263 -5.900 0.50 10.96 91 GLY A O 1
ATOM 782 N N A PHE A 1 95 ? 12.624 24.531 -5.570 0.50 8.51 92 PHE A N 1
ATOM 783 N N B PHE A 1 95 ? 13.001 24.348 -5.500 0.50 9.38 92 PHE A N 1
ATOM 784 C CA A PHE A 1 95 ? 11.975 24.836 -4.304 0.50 7.91 92 PHE A CA 1
ATOM 785 C CA B PHE A 1 95 ? 12.083 24.789 -4.381 0.50 8.62 92 PHE A CA 1
ATOM 786 C C A PHE A 1 95 ? 11.690 26.309 -4.295 0.50 7.88 92 PHE A C 1
ATOM 787 C C B PHE A 1 95 ? 11.702 26.301 -4.360 0.50 8.33 92 PHE A C 1
ATOM 788 O O A PHE A 1 95 ? 12.518 27.100 -4.742 0.50 8.73 92 PHE A O 1
ATOM 789 O O B PHE A 1 95 ? 12.494 27.114 -4.829 0.50 9.08 92 PHE A O 1
ATOM 804 N N . PRO A 1 96 ? 10.524 26.688 -3.791 1.00 8.37 93 PRO A N 1
ATOM 805 C CA . PRO A 1 96 ? 10.138 28.112 -3.691 1.00 8.35 93 PRO A CA 1
ATOM 806 C C . PRO A 1 96 ? 11.179 28.919 -2.922 1.00 7.36 93 PRO A C 1
ATOM 807 O O . PRO A 1 96 ? 11.722 28.451 -1.892 1.00 7.99 93 PRO A O 1
ATOM 811 N N . ALA A 1 97 ? 11.492 30.102 -3.429 1.00 6.75 94 ALA A N 1
ATOM 812 C CA . ALA A 1 97 ? 12.485 30.955 -2.827 1.00 6.45 94 ALA A CA 1
ATOM 813 C C . ALA A 1 97 ? 12.124 32.420 -2.952 1.00 6.70 94 ALA A C 1
ATOM 814 O O . ALA A 1 97 ? 11.291 32.827 -3.765 1.00 6.37 94 ALA A O 1
ATOM 816 N N . TYR A 1 98 ? 12.796 33.199 -2.120 1.00 6.83 95 TYR A N 1
ATOM 817 C CA . TYR A 1 98 ? 12.668 34.648 -2.100 1.00 6.66 95 TYR A CA 1
ATOM 818 C C . TYR A 1 98 ? 14.077 35.220 -1.992 1.00 6.65 95 TYR A C 1
ATOM 819 O O . TYR A 1 98 ? 14.932 34.687 -1.236 1.00 7.27 95 TYR A O 1
ATOM 828 N N . HIS A 1 99 ? 14.321 36.292 -2.734 1.00 6.38 96 HIS A N 1
ATOM 829 C CA . HIS A 1 99 ? 15.632 36.933 -2.731 1.00 6.60 96 HIS A CA 1
ATOM 830 C C . HIS A 1 99 ? 15.433 38.413 -2.548 1.00 6.31 96 HIS A C 1
ATOM 831 O O . HIS A 1 99 ? 14.536 38.985 -3.187 1.00 7.05 96 HIS A O 1
ATOM 838 N N . ILE A 1 100 ? 16.236 39.052 -1.702 1.00 6.60 97 ILE A N 1
ATOM 839 C CA . ILE A 1 100 ? 16.088 40.488 -1.510 1.00 6.87 97 ILE A CA 1
ATOM 840 C C . ILE A 1 100 ? 17.458 41.095 -1.277 1.00 6.48 97 ILE A C 1
ATOM 841 O O . ILE A 1 100 ? 18.327 40.490 -0.651 1.00 6.63 97 ILE A O 1
ATOM 846 N N . GLU A 1 101 ? 17.628 42.309 -1.809 1.00 6.43 98 GLU A N 1
ATOM 847 C CA . GLU A 1 101 ? 18.876 43.070 -1.713 1.00 6.29 98 GLU A CA 1
ATOM 848 C C . GLU A 1 101 ? 18.544 44.462 -1.272 1.00 6.31 98 GLU A C 1
ATOM 849 O O . GLU A 1 101 ? 17.660 45.111 -1.842 1.00 6.78 98 GLU A O 1
ATOM 855 N N . TYR A 1 102 ? 19.216 44.926 -0.216 1.00 6.38 99 TYR A N 1
ATOM 856 C CA . TYR A 1 102 ? 18.921 46.251 0.327 1.00 7.07 99 TYR A CA 1
ATOM 857 C C . TYR A 1 102 ? 20.116 46.799 1.082 1.00 7.30 99 TYR A C 1
ATOM 858 O O . TYR A 1 102 ? 21.122 46.118 1.290 1.00 7.32 99 TYR A O 1
ATOM 867 N N . ALA A 1 103 ? 20.008 48.065 1.465 1.00 6.47 100 ALA A N 1
ATOM 868 C CA . ALA A 1 103 ? 20.960 48.670 2.378 1.00 7.50 100 ALA A CA 1
ATOM 869 C C . ALA A 1 103 ? 20.209 49.550 3.334 1.00 7.78 100 ALA A C 1
ATOM 870 O O . ALA A 1 103 ? 19.085 49.958 3.090 1.00 7.52 100 ALA A O 1
ATOM 872 N N . TYR A 1 104 ? 20.851 49.832 4.463 1.00 7.00 101 TYR A N 1
ATOM 873 C CA . TYR A 1 104 ? 20.278 50.764 5.425 1.00 7.68 101 TYR A CA 1
ATOM 874 C C . TYR A 1 104 ? 21.404 51.365 6.243 1.00 6.60 101 TYR A C 1
ATOM 875 O O . TYR A 1 104 ? 22.574 50.939 6.159 1.00 7.17 101 TYR A O 1
ATOM 884 N N . ARG A 1 105 ? 21.049 52.398 7.007 1.00 6.27 102 ARG A N 1
ATOM 885 C CA . ARG A 1 105 ? 22.002 53.102 7.858 1.00 6.38 102 ARG A CA 1
ATOM 886 C C . ARG A 1 105 ? 21.818 52.633 9.288 1.00 6.10 102 ARG A C 1
ATOM 887 O O . ARG A 1 105 ? 20.702 52.703 9.856 1.00 6.61 102 ARG A O 1
ATOM 895 N N . HIS A 1 106 ? 22.909 52.150 9.866 1.00 5.95 103 HIS A N 1
ATOM 896 C CA . HIS A 1 106 ? 22.903 51.555 11.208 1.00 6.24 103 HIS A CA 1
ATOM 897 C C . HIS A 1 106 ? 23.505 52.527 12.218 1.00 5.49 103 HIS A C 1
ATOM 898 O O . HIS A 1 106 ? 24.688 52.886 12.135 1.00 5.38 103 HIS A O 1
ATOM 905 N N . HIS A 1 107 ? 22.657 52.990 13.139 1.00 4.65 104 HIS A N 1
ATOM 906 C CA . HIS A 1 107 ? 23.045 53.920 14.223 1.00 4.64 104 HIS A CA 1
ATOM 907 C C . HIS A 1 107 ? 23.606 55.234 13.696 1.00 4.24 104 HIS A C 1
ATOM 908 O O . HIS A 1 107 ? 24.354 55.924 14.392 1.00 5.56 104 HIS A O 1
ATOM 915 N N . GLY A 1 108 ? 23.231 55.585 12.463 1.00 4.73 105 GLY A N 1
ATOM 916 C CA . GLY A 1 108 ? 23.733 56.795 11.825 1.00 5.44 105 GLY A CA 1
ATOM 917 C C . GLY A 1 108 ? 25.217 56.720 11.543 1.00 5.27 105 GLY A C 1
ATOM 918 O O . GLY A 1 108 ? 25.836 57.728 11.201 1.00 6.17 105 GLY A O 1
ATOM 919 N N . THR A 1 109 ? 25.780 55.521 11.680 1.00 5.29 106 THR A N 1
ATOM 920 C CA . THR A 1 109 ? 27.240 55.369 11.797 1.00 6.20 106 THR A CA 1
ATOM 921 C C . THR A 1 109 ? 27.895 54.596 10.645 1.00 7.14 106 THR A C 1
ATOM 922 O O . THR A 1 109 ? 28.988 54.980 10.166 1.00 6.88 106 THR A O 1
ATOM 926 N N A ILE A 1 110 ? 27.249 53.530 10.207 0.50 6.79 107 ILE A N 1
ATOM 927 N N B ILE A 1 110 ? 27.256 53.494 10.240 0.50 7.39 107 ILE A N 1
ATOM 928 C CA A ILE A 1 110 ? 27.740 52.788 9.064 0.50 6.83 107 ILE A CA 1
ATOM 929 C CA B ILE A 1 110 ? 27.741 52.623 9.154 0.50 7.97 107 ILE A CA 1
ATOM 930 C C A ILE A 1 110 ? 26.541 52.473 8.201 0.50 6.38 107 ILE A C 1
ATOM 931 C C B ILE A 1 110 ? 26.576 52.236 8.244 0.50 7.15 107 ILE A C 1
ATOM 932 O O A ILE A 1 110 ? 25.414 52.484 8.664 0.50 6.29 107 ILE A O 1
ATOM 933 O O B ILE A 1 110 ? 25.493 51.915 8.734 0.50 6.70 107 ILE A O 1
ATOM 942 N N . THR A 1 111 ? 26.795 52.242 6.925 1.00 6.86 108 THR A N 1
ATOM 943 C CA . THR A 1 111 ? 25.783 51.737 6.008 1.00 7.88 108 THR A CA 1
ATOM 944 C C . THR A 1 111 ? 26.015 50.240 5.846 1.00 7.46 108 THR A C 1
ATOM 945 O O . THR A 1 111 ? 27.148 49.782 5.622 1.00 9.05 108 THR A O 1
ATOM 949 N N . ILE A 1 112 ? 24.938 49.496 6.037 1.00 7.17 109 ILE A N 1
ATOM 950 C CA . ILE A 1 112 ? 24.962 48.017 5.964 1.00 7.91 109 ILE A CA 1
ATOM 951 C C . ILE A 1 112 ? 24.204 47.596 4.723 1.00 7.75 109 ILE A C 1
ATOM 952 O O . ILE A 1 112 ? 23.032 47.961 4.558 1.00 8.60 109 ILE A O 1
ATOM 957 N N . ALA A 1 113 ? 24.870 46.824 3.865 1.00 7.23 110 ALA A N 1
ATOM 958 C CA . ALA A 1 113 ? 24.230 46.260 2.674 1.00 7.16 110 ALA A CA 1
ATOM 959 C C . ALA A 1 113 ? 24.088 44.753 2.820 1.00 6.55 110 ALA A C 1
ATOM 960 O O . ALA A 1 113 ? 25.053 44.051 3.214 1.00 7.88 110 ALA A O 1
ATOM 962 N N . GLN A 1 114 ? 22.891 44.256 2.553 1.00 6.22 111 GLN A N 1
ATOM 963 C CA . GLN A 1 114 ? 22.660 42.814 2.712 1.00 6.18 111 GLN A CA 1
ATOM 964 C C . GLN A 1 114 ? 21.934 42.200 1.540 1.00 6.01 111 GLN A C 1
ATOM 965 O O . GLN A 1 114 ? 21.086 42.828 0.879 1.00 7.04 111 GLN A O 1
ATOM 979 N N . ILE A 1 116 ? 19.899 38.596 0.810 1.00 6.69 113 ILE A N 1
ATOM 980 C CA . ILE A 1 116 ? 19.283 37.441 1.482 1.00 6.42 113 ILE A CA 1
ATOM 981 C C . ILE A 1 116 ? 18.592 36.541 0.457 1.00 6.20 113 ILE A C 1
ATOM 982 O O . ILE A 1 116 ? 17.869 37.031 -0.416 1.00 6.61 113 ILE A O 1
ATOM 987 N N . THR A 1 117 ? 18.794 35.231 0.578 1.00 6.46 114 THR A N 1
ATOM 988 C CA . THR A 1 117 ? 17.962 34.245 -0.138 1.00 6.40 114 THR A CA 1
ATOM 989 C C . THR A 1 117 ? 17.325 33.352 0.903 1.00 6.72 114 THR A C 1
ATOM 990 O O . THR A 1 117 ? 18.024 32.849 1.811 1.00 6.43 114 THR A O 1
ATOM 994 N N . LEU A 1 118 ? 16.010 33.157 0.779 1.00 5.92 115 LEU A N 1
ATOM 995 C CA . LEU A 1 118 ? 15.287 32.186 1.590 1.00 6.72 115 LEU A CA 1
ATOM 996 C C . LEU A 1 118 ? 14.776 31.087 0.688 1.00 6.18 115 LEU A C 1
ATOM 997 O O . LEU A 1 118 ? 14.252 31.391 -0.391 1.00 6.57 115 LEU A O 1
ATOM 1002 N N . VAL A 1 119 ? 14.913 29.827 1.092 1.00 5.84 116 VAL A N 1
ATOM 1003 C CA . VAL A 1 119 ? 14.413 28.682 0.310 1.00 5.69 116 VAL A CA 1
ATOM 1004 C C . VAL A 1 119 ? 13.537 27.847 1.234 1.00 5.83 116 VAL A C 1
ATOM 1005 O O . VAL A 1 119 ? 13.921 27.562 2.384 1.00 6.33 116 VAL A O 1
ATOM 1009 N N . GLU A 1 120 ? 12.334 27.481 0.779 1.00 6.29 117 GLU A N 1
ATOM 1010 C CA . GLU A 1 120 ? 11.432 26.664 1.602 1.00 6.26 117 GLU A CA 1
ATOM 1011 C C . GLU A 1 120 ? 11.340 25.251 1.066 1.00 5.97 117 GLU A C 1
ATOM 1012 O O . GLU A 1 120 ? 10.913 25.013 -0.071 1.00 6.65 117 GLU A O 1
ATOM 1018 N N . VAL A 1 121 ? 11.800 24.296 1.880 1.00 5.59 118 VAL A N 1
ATOM 1019 C CA . VAL A 1 121 ? 11.699 22.859 1.521 1.00 6.35 118 VAL A CA 1
ATOM 1020 C C . VAL A 1 121 ? 10.577 22.253 2.336 1.00 6.35 118 VAL A C 1
ATOM 1021 O O . VAL A 1 121 ? 10.594 22.317 3.561 1.00 7.12 118 VAL A O 1
ATOM 1025 N N . SER A 1 122 ? 9.587 21.694 1.667 1.00 6.41 119 SER A N 1
ATOM 1026 C CA . SER A 1 122 ? 8.397 21.218 2.382 1.00 6.51 119 SER A CA 1
ATOM 1027 C C . SER A 1 122 ? 8.533 19.775 2.812 1.00 7.21 119 SER A C 1
ATOM 1028 O O . SER A 1 122 ? 8.964 18.937 2.031 1.00 8.99 119 SER A O 1
ATOM 1031 N N . HIS A 1 123 ? 8.162 19.514 4.060 1.00 5.00 120 HIS A N 1
ATOM 1032 C CA . HIS A 1 123 ? 7.988 18.181 4.624 1.00 5.48 120 HIS A CA 1
ATOM 1033 C C . HIS A 1 123 ? 6.469 17.956 4.733 1.00 5.60 120 HIS A C 1
ATOM 1034 O O . HIS A 1 123 ? 5.672 18.850 4.465 1.00 5.94 120 HIS A O 1
ATOM 1041 N N . PRO A 1 124 ? 6.026 16.766 5.143 1.00 5.72 121 PRO A N 1
ATOM 1042 C CA . PRO A 1 124 ? 4.577 16.516 5.184 1.00 5.48 121 PRO A CA 1
ATOM 1043 C C . PRO A 1 124 ? 3.811 17.446 6.099 1.00 6.30 121 PRO A C 1
ATOM 1044 O O . PRO A 1 124 ? 2.676 17.838 5.788 1.00 7.40 121 PRO A O 1
ATOM 1048 N N . HIS A 1 125 ? 4.405 17.798 7.231 1.00 4.64 122 HIS A N 1
ATOM 1049 C CA . HIS A 1 125 ? 3.664 18.499 8.271 1.00 6.30 122 HIS A CA 1
ATOM 1050 C C . HIS A 1 125 ? 4.238 19.863 8.603 1.00 4.84 122 HIS A C 1
ATOM 1051 O O . HIS A 1 125 ? 3.684 20.574 9.430 1.00 5.35 122 HIS A O 1
ATOM 1058 N N . ALA A 1 126 ? 5.372 20.202 7.989 1.00 5.06 123 ALA A N 1
ATOM 1059 C CA . ALA A 1 126 ? 6.150 21.396 8.325 1.00 4.20 123 ALA A CA 1
ATOM 1060 C C . ALA A 1 126 ? 7.126 21.691 7.194 1.00 3.93 123 ALA A C 1
ATOM 1061 O O . ALA A 1 126 ? 7.037 21.076 6.121 1.00 4.93 123 ALA A O 1
ATOM 1063 N N . VAL A 1 127 ? 8.036 22.635 7.403 1.00 4.34 124 VAL A N 1
ATOM 1064 C CA . VAL A 1 127 ? 8.984 22.981 6.371 1.00 5.07 124 VAL A CA 1
ATOM 1065 C C . VAL A 1 127 ? 10.367 23.232 6.974 1.00 4.92 124 VAL A C 1
ATOM 1066 O O . VAL A 1 127 ? 10.526 23.362 8.201 1.00 4.73 124 VAL A O 1
ATOM 1070 N N . ASP A 1 128 ? 11.359 23.277 6.085 1.00 4.29 125 ASP A N 1
ATOM 1071 C CA . ASP A 1 128 ? 12.651 23.870 6.405 1.00 4.05 125 ASP A CA 1
ATOM 1072 C C . ASP A 1 128 ? 12.796 25.169 5.660 1.00 3.79 125 ASP A C 1
ATOM 1073 O O . ASP A 1 128 ? 12.406 25.263 4.511 1.00 4.71 125 ASP A O 1
ATOM 1078 N N . ILE A 1 129 ? 13.343 26.189 6.317 1.00 4.20 126 ILE A N 1
ATOM 1079 C CA . ILE A 1 129 ? 13.758 27.431 5.641 1.00 4.32 126 ILE A CA 1
ATOM 1080 C C . ILE A 1 129 ? 15.280 27.497 5.679 1.00 5.33 126 ILE A C 1
ATOM 1081 O O . ILE A 1 129 ? 15.885 27.489 6.768 1.00 5.53 126 ILE A O 1
ATOM 1086 N N A ILE A 1 130 ? 15.872 27.510 4.483 0.50 4.85 127 ILE A N 1
ATOM 1087 N N B ILE A 1 130 ? 15.902 27.526 4.500 0.50 5.08 127 ILE A N 1
ATOM 1088 C CA A ILE A 1 130 ? 17.277 27.829 4.305 0.50 5.13 127 ILE A CA 1
ATOM 1089 C CA B ILE A 1 130 ? 17.336 27.790 4.393 0.50 5.66 127 ILE A CA 1
ATOM 1090 C C A ILE A 1 130 ? 17.389 29.347 4.115 0.50 5.39 127 ILE A C 1
ATOM 1091 C C B ILE A 1 130 ? 17.504 29.263 4.063 0.50 5.64 127 ILE A C 1
ATOM 1092 O O A ILE A 1 130 ? 16.715 29.946 3.254 0.50 5.07 127 ILE A O 1
ATOM 1093 O O B ILE A 1 130 ? 16.978 29.740 3.036 0.50 5.86 127 ILE A O 1
ATOM 1102 N N . GLN A 1 131 ? 18.200 29.977 4.949 1.00 5.57 128 GLN A N 1
ATOM 1103 C CA . GLN A 1 131 ? 18.465 31.406 4.792 1.00 5.17 128 GLN A CA 1
ATOM 1104 C C . GLN A 1 131 ? 19.944 31.650 4.605 1.00 4.67 128 GLN A C 1
ATOM 1105 O O . GLN A 1 131 ? 20.773 31.313 5.456 1.00 6.01 128 GLN A O 1
ATOM 1111 N N . LEU A 1 132 ? 20.277 32.276 3.473 1.00 4.91 129 LEU A N 1
ATOM 1112 C CA . LEU A 1 132 ? 21.642 32.662 3.167 1.00 5.49 129 LEU A CA 1
ATOM 1113 C C . LEU A 1 132 ? 21.693 34.191 3.232 1.00 5.55 129 LEU A C 1
ATOM 1114 O O . LEU A 1 132 ? 20.925 34.864 2.549 1.00 5.93 129 LEU A O 1
ATOM 1119 N N . THR A 1 133 ? 22.597 34.730 4.047 1.00 5.28 130 THR A N 1
ATOM 1120 C CA . THR A 1 133 ? 22.701 36.202 4.233 1.00 5.28 130 THR A CA 1
ATOM 1121 C C . THR A 1 133 ? 24.130 36.655 4.010 1.00 4.84 130 THR A C 1
ATOM 1122 O O . THR A 1 133 ? 25.028 36.234 4.760 1.00 5.60 130 THR A O 1
ATOM 1126 N N . ALA A 1 134 ? 24.353 37.495 3.000 1.00 5.59 131 ALA A N 1
ATOM 1127 C CA . ALA A 1 134 ? 25.665 38.122 2.781 1.00 5.70 131 ALA A CA 1
ATOM 1128 C C . ALA A 1 134 ? 25.583 39.586 3.178 1.00 6.61 131 ALA A C 1
ATOM 1129 O O . ALA A 1 134 ? 24.616 40.268 2.856 1.00 7.05 131 ALA A O 1
ATOM 11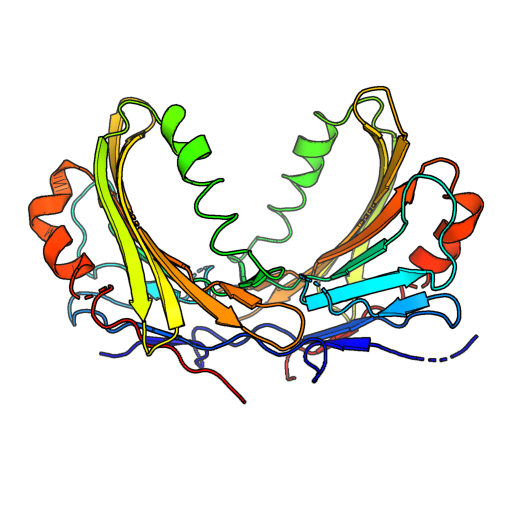31 N N . THR A 1 135 ? 26.617 40.071 3.870 1.00 6.60 132 THR A N 1
ATOM 1132 C CA . THR A 1 135 ? 26.620 41.418 4.441 1.00 6.84 132 THR A CA 1
ATOM 1133 C C . THR A 1 135 ? 27.933 42.091 4.171 1.00 7.58 132 THR A C 1
ATOM 1134 O O . THR A 1 135 ? 28.987 41.496 4.352 1.00 7.90 132 THR A O 1
ATOM 1138 N N . CYS A 1 136 ? 27.882 43.357 3.774 1.00 7.56 133 CYS A N 1
ATOM 1139 C CA . CYS A 1 136 ? 29.103 44.160 3.718 1.00 8.08 133 CYS A CA 1
ATOM 1140 C C . CYS A 1 136 ? 28.716 45.601 4.037 1.00 8.03 133 CYS A C 1
ATOM 1141 O O . CYS A 1 136 ? 27.546 45.936 4.143 1.00 8.28 133 CYS A O 1
ATOM 1144 N N . ALA A 1 137 ? 29.723 46.462 4.195 1.00 8.65 134 ALA A N 1
ATOM 1145 C CA . ALA A 1 137 ? 29.447 47.893 4.333 1.00 9.87 134 ALA A CA 1
ATOM 1146 C C . ALA A 1 137 ? 29.047 48.495 3.004 1.00 10.27 134 ALA A C 1
ATOM 1147 O O . ALA A 1 137 ? 29.417 48.000 1.939 1.00 9.42 134 ALA A O 1
ATOM 1149 N N . GLY A 1 138 ? 28.298 49.591 3.071 1.00 10.81 135 GLY A N 1
ATOM 1150 C CA . GLY A 1 138 ? 27.845 50.276 1.855 1.00 11.74 135 GLY A CA 1
ATOM 1151 C C . GLY A 1 138 ? 29.001 50.644 0.931 1.00 12.80 135 GLY A C 1
ATOM 1152 O O . GLY A 1 138 ? 28.911 50.459 -0.287 1.00 13.77 135 GLY A O 1
ATOM 1153 N N . ASP A 1 139 ? 30.121 51.098 1.495 1.00 14.48 136 ASP A N 1
ATOM 1154 C CA . ASP A 1 139 ? 31.266 51.420 0.637 1.00 16.19 136 ASP A CA 1
ATOM 1155 C C . ASP A 1 139 ? 32.150 50.210 0.298 1.00 16.16 136 ASP A C 1
ATOM 1156 O O . ASP A 1 139 ? 33.296 50.351 -0.163 1.00 18.48 136 ASP A O 1
ATOM 1161 N N . GLN A 1 140 ? 31.623 49.016 0.546 1.00 14.22 137 GLN A N 1
ATOM 1162 C CA . GLN A 1 140 ? 32.293 47.779 0.163 1.00 13.21 137 GLN A CA 1
ATOM 1163 C C . GLN A 1 140 ? 31.490 47.095 -0.960 1.00 12.07 137 GLN A C 1
ATOM 1164 O O . GLN A 1 140 ? 31.950 46.112 -1.519 1.00 12.93 137 GLN A O 1
ATOM 1170 N N . THR A 1 141 ? 30.299 47.602 -1.297 1.00 10.64 138 THR A N 1
ATOM 1171 C CA . THR A 1 141 ? 29.489 46.879 -2.303 1.00 9.99 138 THR A CA 1
ATOM 1172 C C . THR A 1 141 ? 30.179 46.754 -3.654 1.00 9.88 138 THR A C 1
ATOM 1173 O O . THR A 1 141 ? 30.075 45.726 -4.311 1.00 9.56 138 THR A O 1
ATOM 1177 N N . ALA A 1 142 ? 30.908 47.785 -4.079 1.00 10.54 139 ALA A N 1
ATOM 1178 C CA . ALA A 1 142 ? 31.613 47.632 -5.344 1.00 11.22 139 ALA A CA 1
ATOM 1179 C C . ALA A 1 142 ? 32.631 46.488 -5.309 1.00 11.96 139 ALA A C 1
ATOM 1180 O O . ALA A 1 142 ? 32.907 45.876 -6.330 1.00 13.81 139 ALA A O 1
ATOM 1182 N N . ASP A 1 143 ? 33.180 46.195 -4.132 1.00 12.32 140 ASP A N 1
ATOM 1183 C CA . ASP A 1 143 ? 34.164 45.114 -3.990 1.00 12.69 140 ASP A CA 1
ATOM 1184 C C . ASP A 1 143 ? 33.545 43.730 -3.913 1.00 11.82 140 ASP A C 1
ATOM 1185 O O . ASP A 1 143 ? 34.153 42.749 -4.325 1.00 11.84 140 A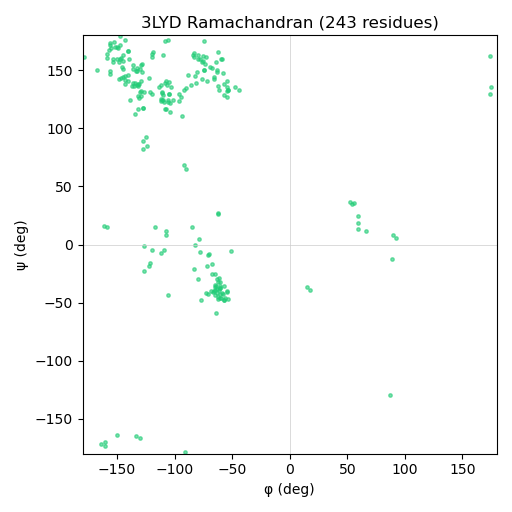SP A O 1
ATOM 1190 N N . TYR A 1 144 ? 32.328 43.648 -3.376 1.00 10.60 141 TYR A N 1
ATOM 1191 C CA . TYR A 1 144 ? 31.765 42.345 -3.021 1.00 10.61 141 TYR A CA 1
ATOM 1192 C C . TYR A 1 144 ? 30.463 41.931 -3.661 1.00 9.95 141 TYR A C 1
ATOM 1193 O O . TYR A 1 144 ? 30.145 40.755 -3.617 1.00 9.97 141 TYR A O 1
ATOM 1202 N N . TRP A 1 145 ? 29.712 42.858 -4.258 1.00 9.76 142 TRP A N 1
ATOM 1203 C CA . TRP A 1 145 ? 28.325 42.516 -4.633 1.00 8.41 142 TRP A CA 1
ATOM 1204 C C . TRP A 1 145 ? 28.236 41.443 -5.719 1.00 9.08 142 TRP A C 1
ATOM 1205 O O . TRP A 1 145 ? 27.397 40.540 -5.651 1.00 8.21 142 TRP A O 1
ATOM 1216 N N . ASP A 1 146 ? 29.124 41.508 -6.709 1.00 9.98 143 ASP A N 1
ATOM 1217 C CA . ASP A 1 146 ? 29.137 40.482 -7.739 1.00 10.35 143 ASP A CA 1
ATOM 1218 C C . ASP A 1 146 ? 29.474 39.108 -7.141 1.00 10.10 143 ASP A C 1
ATOM 1219 O O . ASP A 1 146 ? 28.844 38.112 -7.511 1.00 10.59 143 ASP A O 1
ATOM 1224 N N . THR A 1 147 ? 30.445 39.067 -6.220 1.00 9.74 144 THR A N 1
ATOM 1225 C CA . THR A 1 147 ? 30.850 37.831 -5.526 1.00 10.18 144 THR A CA 1
ATOM 1226 C C . THR A 1 147 ? 29.678 37.272 -4.706 1.00 9.11 144 THR A C 1
ATOM 1227 O O . THR A 1 147 ? 29.365 36.093 -4.786 1.00 9.56 144 THR A O 1
ATOM 1231 N N . PHE A 1 148 ? 28.986 38.136 -3.973 1.00 8.72 145 PHE A N 1
ATOM 1232 C CA . PHE A 1 148 ? 27.797 37.743 -3.248 1.00 8.73 145 PHE A CA 1
ATOM 1233 C C . PHE A 1 148 ? 26.749 37.145 -4.177 1.00 7.99 145 PHE A C 1
ATOM 1234 O O . PHE A 1 148 ? 26.153 36.099 -3.872 1.00 7.74 145 PHE A O 1
ATOM 1242 N N . ARG A 1 149 ? 26.496 37.833 -5.290 1.00 8.47 146 ARG A N 1
ATOM 1243 C CA . ARG A 1 149 ? 25.500 37.378 -6.252 1.00 9.42 146 ARG A CA 1
ATOM 1244 C C . ARG A 1 149 ? 25.827 35.973 -6.753 1.00 10.13 146 ARG A C 1
ATOM 1245 O O . ARG A 1 149 ? 24.906 35.166 -6.893 1.00 10.33 146 ARG A O 1
ATOM 1253 N N . LEU A 1 150 ? 27.100 35.695 -7.054 1.00 10.50 147 LEU A N 1
ATOM 1254 C CA . LEU A 1 150 ? 27.499 34.335 -7.490 1.00 11.50 147 LEU A CA 1
ATOM 1255 C C . LEU A 1 150 ? 27.242 33.292 -6.398 1.00 11.17 147 LEU A C 1
ATOM 1256 O O . LEU A 1 150 ? 26.752 32.189 -6.683 1.00 12.92 147 LEU A O 1
ATOM 1269 N N . HIS A 1 152 ? 25.001 33.343 -3.973 1.00 9.31 149 HIS A N 1
ATOM 1270 C CA . HIS A 1 152 ? 23.571 33.118 -3.874 1.00 8.55 149 HIS A CA 1
ATOM 1271 C C . HIS A 1 152 ? 23.015 32.358 -5.087 1.00 8.82 149 HIS A C 1
ATOM 1272 O O . HIS A 1 152 ? 22.145 31.471 -4.929 1.00 9.79 149 HIS A O 1
ATOM 1279 N N . ALA A 1 153 ? 23.530 32.700 -6.265 1.00 9.02 150 ALA A N 1
ATOM 1280 C CA . ALA A 1 153 ? 23.059 32.086 -7.493 1.00 9.31 150 ALA A CA 1
ATOM 1281 C C . ALA A 1 153 ? 23.327 30.603 -7.495 1.00 10.19 150 ALA A C 1
ATOM 1282 O O . ALA A 1 153 ? 22.554 29.855 -8.062 1.00 10.37 150 ALA A O 1
ATOM 1284 N N . ASP A 1 154 ? 24.411 30.176 -6.862 1.00 10.33 151 ASP A N 1
ATOM 1285 C CA . ASP A 1 154 ? 24.790 28.762 -6.967 1.00 11.41 151 ASP A CA 1
ATOM 1286 C C . ASP A 1 154 ? 24.542 27.974 -5.679 1.00 9.69 151 ASP A C 1
ATOM 1287 O O . ASP A 1 154 ? 24.977 26.836 -5.529 1.00 9.71 151 ASP A O 1
ATOM 1292 N N . LEU A 1 155 ? 23.807 28.578 -4.743 1.00 8.25 152 LEU A N 1
ATOM 1293 C CA . LEU A 1 155 ? 23.278 27.871 -3.589 1.00 7.23 152 LEU A CA 1
ATOM 1294 C C . LEU A 1 155 ? 22.476 26.649 -4.068 1.00 6.67 152 LEU A C 1
ATOM 1295 O O . LEU A 1 155 ? 21.628 26.733 -4.965 1.00 7.77 152 LEU A O 1
ATOM 1300 N N . THR A 1 156 ? 22.742 25.517 -3.430 1.00 7.77 153 THR A N 1
ATOM 1301 C CA . THR A 1 156 ? 21.965 24.289 -3.683 1.00 8.09 153 THR A CA 1
ATOM 1302 C C . THR A 1 156 ? 21.475 23.706 -2.368 1.00 8.73 153 THR A C 1
ATOM 1303 O O . THR A 1 156 ? 22.037 23.953 -1.301 1.00 8.47 153 THR A O 1
ATOM 1307 N N . VAL A 1 157 ? 20.395 22.962 -2.462 1.00 9.17 154 VAL A N 1
ATOM 1308 C CA . VAL A 1 157 ? 19.832 22.310 -1.290 1.00 10.47 154 VAL A CA 1
ATOM 1309 C C . VAL A 1 157 ? 19.759 20.815 -1.479 1.00 9.08 154 VAL A C 1
ATOM 1310 O O . VAL A 1 157 ? 19.575 20.284 -2.596 1.00 9.73 154 VAL A O 1
ATOM 1314 N N . GLN A 1 158 ? 20.014 20.122 -0.374 1.00 8.58 155 GLN A N 1
ATOM 1315 C CA . GLN A 1 158 ? 20.110 18.679 -0.338 1.00 8.64 155 GLN A CA 1
ATOM 1316 C C . GLN A 1 158 ? 19.122 18.113 0.682 1.00 10.76 155 GLN A C 1
ATOM 1317 O O . GLN A 1 158 ? 19.456 17.812 1.805 1.00 10.68 155 GLN A O 1
ATOM 1323 N N . PRO A 1 159 ? 17.888 17.924 0.241 1.00 14.18 156 PRO A N 1
ATOM 1324 C CA . PRO A 1 159 ? 16.842 17.424 1.132 1.00 15.21 156 PRO A CA 1
ATOM 1325 C C . PRO A 1 159 ? 16.868 15.923 1.427 1.00 18.22 156 PRO A C 1
ATOM 1326 O O . PRO A 1 159 ? 16.036 15.458 2.220 1.00 18.75 156 PRO A O 1
ATOM 1330 N N . HIS A 1 160 ? 17.740 15.164 0.776 1.00 19.51 157 HIS A N 1
ATOM 1331 C CA . HIS A 1 160 ? 17.814 13.730 1.074 1.00 22.17 157 HIS A CA 1
ATOM 1332 C C . HIS A 1 160 ? 19.204 13.413 1.629 1.00 23.76 157 HIS A C 1
ATOM 1333 O O . HIS A 1 160 ? 19.609 12.247 1.694 1.00 24.47 157 HIS A O 1
ATOM 1340 N N . GLY A 1 161 ? 19.909 14.479 2.020 1.00 25.57 158 GLY A N 1
ATOM 1341 C CA . GLY A 1 161 ? 21.276 14.387 2.550 1.00 26.75 158 GLY A CA 1
ATOM 1342 C C . GLY A 1 161 ? 22.347 14.280 1.482 1.00 28.01 158 GLY A C 1
ATOM 1343 O O . GLY A 1 161 ? 22.050 14.105 0.298 1.00 28.97 158 GLY A O 1
ATOM 1344 N N . ASN B 1 2 ? 37.419 30.797 -12.204 1.00 33.40 -1 ASN B N 1
ATOM 1345 C CA . ASN B 1 2 ? 35.933 30.838 -12.366 1.00 32.81 -1 ASN B CA 1
ATOM 1346 C C . ASN B 1 2 ? 35.216 29.589 -11.797 1.00 31.09 -1 ASN B C 1
ATOM 1347 O O . ASN B 1 2 ? 33.992 29.590 -11.643 1.00 32.91 -1 ASN B O 1
ATOM 1352 N N . ALA B 1 3 ? 35.963 28.531 -11.484 1.00 28.59 0 ALA B N 1
ATOM 1353 C CA . ALA B 1 3 ? 35.373 27.339 -10.848 1.00 25.12 0 ALA B CA 1
ATOM 1354 C C . ALA B 1 3 ? 35.438 27.465 -9.326 1.00 23.28 0 ALA B C 1
ATOM 1355 O O . ALA B 1 3 ? 36.513 27.290 -8.740 1.00 23.50 0 ALA B O 1
ATOM 1365 N N . PRO B 1 5 ? 34.844 26.144 -5.592 1.00 15.77 2 PRO B N 1
ATOM 1366 C CA . PRO B 1 5 ? 34.576 24.971 -4.775 1.00 15.78 2 PRO B CA 1
ATOM 1367 C C . PRO B 1 5 ? 33.294 25.228 -3.992 1.00 15.15 2 PRO B C 1
ATOM 1368 O O . PRO B 1 5 ? 32.877 26.389 -3.843 1.00 16.52 2 PRO B O 1
ATOM 1372 N N A SER B 1 6 ? 32.747 24.158 -3.441 0.50 14.46 3 SER B N 1
ATOM 1373 N N B SER B 1 6 ? 32.629 24.172 -3.513 0.50 14.34 3 SER B N 1
ATOM 1374 C CA A SER B 1 6 ? 31.593 24.280 -2.600 0.50 13.20 3 SER B CA 1
ATOM 1375 C CA B SER B 1 6 ? 31.356 24.303 -2.763 0.50 13.25 3 SER B CA 1
ATOM 1376 C C A SER B 1 6 ? 31.793 23.808 -1.163 0.50 11.73 3 SER B C 1
ATOM 1377 C C B SER B 1 6 ? 31.410 23.688 -1.334 0.50 11.91 3 SER B C 1
ATOM 1378 O O A SER B 1 6 ? 32.551 22.873 -0.816 0.50 10.91 3 SER B O 1
ATOM 1379 O O B SER B 1 6 ? 31.730 22.507 -1.190 0.50 12.59 3 SER B O 1
ATOM 1384 N N . ILE B 1 7 ? 31.067 24.494 -0.306 1.00 9.53 4 ILE B N 1
ATOM 1385 C CA . ILE B 1 7 ? 31.092 24.197 1.126 1.00 8.29 4 ILE B CA 1
ATOM 1386 C C . ILE B 1 7 ? 29.719 23.600 1.451 1.00 6.50 4 ILE B C 1
ATOM 1387 O O . ILE B 1 7 ? 28.684 24.275 1.323 1.00 6.53 4 ILE B O 1
ATOM 1392 N N . ARG B 1 8 ? 29.726 22.337 1.871 1.00 5.68 5 ARG B N 1
ATOM 1393 C CA . ARG B 1 8 ? 28.517 21.546 2.072 1.00 5.14 5 ARG B CA 1
ATOM 1394 C C . ARG B 1 8 ? 28.213 21.410 3.557 1.00 5.58 5 ARG B C 1
ATOM 1395 O O . ARG B 1 8 ? 29.124 21.059 4.342 1.00 7.20 5 ARG B O 1
ATOM 1403 N N . TYR B 1 9 ? 26.968 21.714 3.958 1.00 4.54 6 TYR B N 1
ATOM 1404 C CA . TYR B 1 9 ? 26.471 21.442 5.288 1.00 5.18 6 TYR B CA 1
ATOM 1405 C C . TYR B 1 9 ? 25.526 20.251 5.233 1.00 6.03 6 TYR B C 1
ATOM 1406 O O . TYR B 1 9 ? 24.589 20.264 4.440 1.00 5.10 6 TYR B O 1
ATOM 1415 N N . PRO B 1 10 ? 25.716 19.255 6.093 1.00 5.48 7 PRO B N 1
ATOM 1416 C CA . PRO B 1 10 ? 26.727 19.176 7.148 1.00 5.38 7 PRO B CA 1
ATOM 1417 C C . PRO B 1 10 ? 28.083 18.703 6.653 1.00 5.45 7 PRO B C 1
ATOM 1418 O O . PRO B 1 10 ? 28.197 18.049 5.585 1.00 6.36 7 PRO B O 1
ATOM 1422 N N . SER B 1 11 ? 29.099 18.985 7.453 1.00 5.22 8 SER B N 1
ATOM 1423 C CA . SER B 1 11 ? 30.475 18.525 7.161 1.00 5.23 8 SER B CA 1
ATOM 1424 C C . SER B 1 11 ? 31.221 18.389 8.468 1.00 5.65 8 SER B C 1
ATOM 1425 O O . SER B 1 11 ? 30.757 18.843 9.511 1.00 5.93 8 SER B O 1
ATOM 1428 N N . THR B 1 12 ? 32.445 17.876 8.407 1.00 4.65 9 THR B N 1
ATOM 1429 C CA . THR B 1 12 ? 33.281 17.787 9.614 1.00 5.16 9 THR B CA 1
ATOM 1430 C C . THR B 1 12 ? 33.438 19.142 10.277 1.00 5.34 9 THR B C 1
ATOM 1431 O O . THR B 1 12 ? 33.320 19.245 11.485 1.00 6.08 9 THR B O 1
ATOM 1435 N N A GLU B 1 13 ? 33.693 20.192 9.502 0.50 5.33 10 GLU B N 1
ATOM 1436 N N B GLU B 1 13 ? 33.655 20.159 9.447 0.50 5.26 10 GLU B N 1
ATOM 1437 C CA A GLU B 1 13 ? 33.920 21.504 10.097 0.50 5.30 10 GLU B CA 1
ATOM 1438 C CA B GLU B 1 13 ? 33.930 21.516 9.868 0.50 5.16 10 GLU B CA 1
ATOM 1439 C C A GLU B 1 13 ? 32.627 22.217 10.480 0.50 5.46 10 GLU B C 1
ATOM 1440 C C B GLU B 1 13 ? 32.683 22.270 10.339 0.50 5.51 10 GLU B C 1
ATOM 1441 O O A GLU B 1 13 ? 32.639 23.100 11.349 0.50 6.70 10 GLU B O 1
ATOM 1442 O O B GLU B 1 13 ? 32.782 23.210 11.140 0.50 6.32 10 GLU B O 1
ATOM 1453 N N . PHE B 1 14 ? 31.528 21.865 9.801 1.00 5.27 11 PHE B N 1
ATOM 1454 C CA . PHE B 1 14 ? 30.216 22.458 10.114 1.00 5.13 11 PHE B CA 1
ATOM 1455 C C . PHE B 1 14 ? 29.268 21.280 10.360 1.00 5.55 11 PHE B C 1
ATOM 1456 O O . PHE B 1 14 ? 28.489 20.898 9.509 1.00 4.57 11 PHE B O 1
ATOM 1464 N N . PRO B 1 15 ? 29.350 20.677 11.550 1.00 5.47 12 PRO B N 1
ATOM 1465 C CA . PRO B 1 15 ? 28.705 19.386 11.704 1.00 5.45 12 PRO B CA 1
ATOM 1466 C C . PRO B 1 15 ? 27.190 19.414 11.826 1.00 4.74 12 PRO B C 1
ATOM 1467 O O . PRO B 1 15 ? 26.574 20.449 12.088 1.00 4.61 12 PRO B O 1
ATOM 1471 N N . ALA B 1 16 ? 26.580 18.255 11.596 1.00 5.31 13 ALA B N 1
ATOM 1472 C CA . ALA B 1 16 ? 25.152 18.091 11.822 1.00 5.00 13 ALA B CA 1
ATOM 1473 C C . ALA B 1 16 ? 24.754 18.387 13.270 1.00 5.42 13 ALA B C 1
ATOM 1474 O O . ALA B 1 16 ? 25.583 18.329 14.186 1.00 5.93 13 ALA B O 1
ATOM 1476 N N . LEU B 1 17 ? 23.478 18.680 13.467 1.00 5.29 14 LEU B N 1
ATOM 1477 C CA . LEU B 1 17 ? 22.989 18.945 14.812 1.00 5.32 14 LEU B CA 1
ATOM 1478 C C . LEU B 1 17 ? 22.825 17.676 15.637 1.00 5.77 14 LEU B C 1
ATOM 1479 O O . LEU B 1 17 ? 22.381 16.630 15.141 1.00 6.41 14 LEU B O 1
ATOM 1484 N N . THR B 1 18 ? 23.152 17.811 16.917 1.00 5.84 15 THR B N 1
ATOM 1485 C CA . THR B 1 18 ? 22.904 16.802 17.919 1.00 4.91 15 THR B CA 1
ATOM 1486 C C . THR B 1 18 ? 21.429 16.437 18.003 1.00 5.43 15 THR B C 1
ATOM 1487 O O . THR B 1 18 ? 20.586 17.313 17.973 1.00 6.60 15 THR B O 1
ATOM 1491 N N . GLY B 1 19 ? 21.148 15.136 18.126 1.00 5.14 16 GLY B N 1
ATOM 1492 C CA . GLY B 1 19 ? 19.766 14.679 18.351 1.00 5.41 16 GLY B CA 1
ATOM 1493 C C . GLY B 1 19 ? 19.369 14.737 19.817 1.00 4.07 16 GLY B C 1
ATOM 1494 O O . GLY B 1 19 ? 20.212 14.893 20.706 1.00 4.22 16 GLY B O 1
ATOM 1495 N N . PHE B 1 20 ? 18.076 14.639 20.065 1.00 3.86 17 PHE B N 1
ATOM 1496 C CA . PHE B 1 20 ? 17.591 14.597 21.447 1.00 4.07 17 PHE B CA 1
ATOM 1497 C C . PHE B 1 20 ? 16.264 13.877 21.544 1.00 4.27 17 PHE B C 1
ATOM 1498 O O . PHE B 1 20 ? 15.540 13.770 20.546 1.00 4.80 17 PHE B O 1
ATOM 1506 N N . THR B 1 21 ? 15.978 13.366 22.736 1.00 4.22 18 THR B N 1
ATOM 1507 C CA . THR B 1 21 ? 14.805 12.544 22.985 1.00 4.48 18 THR B CA 1
ATOM 1508 C C . THR B 1 21 ? 14.076 13.034 24.217 1.00 4.65 18 THR B C 1
ATOM 1509 O O . THR B 1 21 ? 14.706 13.389 25.198 1.00 4.23 18 THR B O 1
ATOM 1513 N N . VAL B 1 22 ? 12.741 13.064 24.143 1.00 5.11 19 VAL B N 1
ATOM 1514 C CA . VAL B 1 22 ? 11.902 13.474 25.274 1.00 6.93 19 VAL B CA 1
ATOM 1515 C C . VAL B 1 22 ? 10.804 12.424 25.450 1.00 7.33 19 VAL B C 1
ATOM 1516 O O . VAL B 1 22 ? 10.088 12.132 24.500 1.00 7.43 19 VAL B O 1
ATOM 1520 N N . PRO B 1 23 ? 10.652 11.853 26.647 1.00 8.87 20 PRO B N 1
ATOM 1521 C CA . PRO B 1 23 ? 9.500 10.963 26.819 1.00 9.48 20 PRO B CA 1
ATOM 1522 C C . PRO B 1 23 ? 8.244 11.785 27.082 1.00 9.51 20 PRO B C 1
ATOM 1523 O O . PRO B 1 23 ? 8.337 12.863 27.684 1.00 11.13 20 PRO B O 1
ATOM 1527 N N . ILE B 1 24 ? 7.088 11.299 26.648 1.00 8.46 21 ILE B N 1
ATOM 1528 C CA . ILE B 1 24 ? 5.831 12.013 26.911 1.00 8.71 21 ILE B CA 1
ATOM 1529 C C . ILE B 1 24 ? 4.792 11.043 27.491 1.00 8.37 21 ILE B C 1
ATOM 1530 O O . ILE B 1 24 ? 4.846 9.855 27.196 1.00 9.22 21 ILE B O 1
ATOM 1535 N N . PRO B 1 25 ? 3.857 11.552 28.319 1.00 9.58 22 PRO B N 1
ATOM 1536 C CA . PRO B 1 25 ? 2.833 10.692 28.897 1.00 9.64 22 PRO B CA 1
ATOM 1537 C C . PRO B 1 25 ? 1.924 10.098 27.848 1.00 10.24 22 PRO B C 1
ATOM 1538 O O . PRO B 1 25 ? 1.757 10.661 26.786 1.00 9.25 22 PRO B O 1
ATOM 1542 N N . GLU B 1 26 ? 1.288 8.971 28.162 1.00 10.66 23 GLU B N 1
ATOM 1543 C CA . GLU B 1 26 ? 0.421 8.357 27.151 1.00 12.49 23 GLU B CA 1
ATOM 1544 C C . GLU B 1 26 ? -0.821 9.214 26.857 1.00 12.42 23 GLU B C 1
ATOM 1545 O O . GLU B 1 26 ? -1.456 9.040 25.820 1.00 12.11 23 GLU B O 1
ATOM 155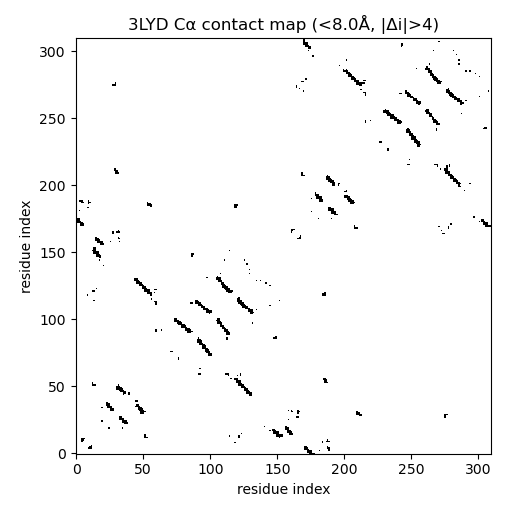1 N N . THR B 1 27 ? -1.113 10.158 27.753 1.00 11.90 24 THR B N 1
ATOM 1552 C CA . THR B 1 27 ? -2.171 11.155 27.568 1.00 12.93 24 THR B CA 1
ATOM 1553 C C . THR B 1 27 ? -1.767 12.374 26.711 1.00 12.83 24 THR B C 1
ATOM 1554 O O . THR B 1 27 ? -2.595 13.278 26.477 1.00 13.18 24 THR B O 1
ATOM 1558 N N . TRP B 1 28 ? -0.513 12.387 26.254 1.00 10.71 25 TRP B N 1
ATOM 1559 C CA . TRP B 1 28 ? -0.007 13.376 25.296 1.00 10.90 25 TRP B CA 1
ATOM 1560 C C . TRP B 1 28 ? 0.275 12.757 23.940 1.00 11.36 25 TRP B C 1
ATOM 1561 O O . TRP B 1 28 ? 0.390 11.533 23.791 1.00 12.06 25 TRP B O 1
ATOM 1572 N N . GLN B 1 29 ? 0.393 13.612 22.932 1.00 10.83 26 GLN B N 1
ATOM 1573 C CA . GLN B 1 29 ? 0.720 13.137 21.584 1.00 11.11 26 GLN B CA 1
ATOM 1574 C C . GLN B 1 29 ? 1.688 14.094 20.923 1.00 10.63 26 GLN B C 1
ATOM 1575 O O . GLN B 1 29 ? 1.632 15.302 21.164 1.00 10.60 26 GLN B O 1
ATOM 1581 N N . PRO B 1 30 ? 2.602 13.573 20.103 1.00 9.87 27 PRO B N 1
ATOM 1582 C CA . PRO B 1 30 ? 3.490 14.447 19.342 1.00 9.57 27 PRO B CA 1
ATOM 1583 C C . PRO B 1 30 ? 2.694 15.318 18.371 1.00 9.16 27 PRO B C 1
ATOM 1584 O O . PRO B 1 30 ? 1.613 14.903 17.901 1.00 11.07 27 PRO B O 1
ATOM 1588 N N . ASP B 1 31 ? 3.196 16.522 18.111 1.00 8.34 28 ASP B N 1
ATOM 1589 C CA . ASP B 1 31 ? 2.550 17.390 17.135 1.00 8.66 28 ASP B CA 1
ATOM 1590 C C . ASP B 1 31 ? 3.530 17.835 16.061 1.00 7.83 28 ASP B C 1
ATOM 1591 O O . ASP B 1 31 ? 4.199 18.861 16.221 1.00 7.57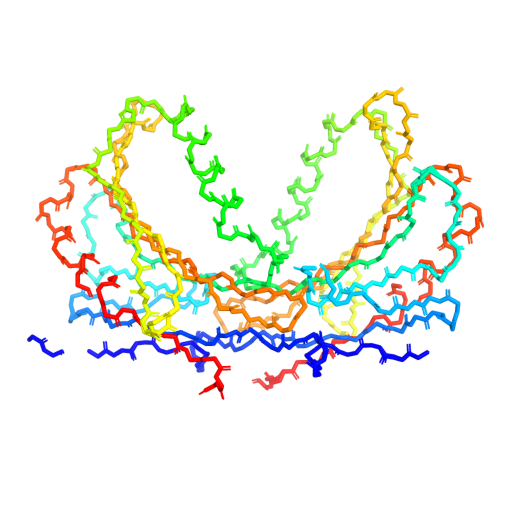 28 ASP B O 1
ATOM 1596 N N . PRO B 1 32 ? 3.603 17.089 14.954 1.00 8.05 29 PRO B N 1
ATOM 1597 C CA . PRO B 1 32 ? 4.543 17.373 13.909 1.00 8.74 29 PRO B CA 1
ATOM 1598 C C . PRO B 1 32 ? 4.199 18.637 13.108 1.00 8.66 29 PRO B C 1
ATOM 1599 O O . PRO B 1 32 ? 5.006 19.054 12.303 1.00 10.16 29 PRO B O 1
ATOM 1603 N N . THR B 1 33 ? 3.004 19.208 13.333 1.00 6.92 30 THR B N 1
ATOM 1604 C CA . THR B 1 33 ? 2.598 20.427 12.646 1.00 7.30 30 THR B CA 1
ATOM 1605 C C . THR B 1 33 ? 2.966 21.730 13.360 1.00 7.07 30 THR B C 1
ATOM 1606 O O . THR B 1 33 ? 2.842 22.817 12.769 1.00 7.66 30 THR B O 1
ATOM 1626 N N . GLY B 1 35 ? 5.751 22.984 14.004 1.00 7.35 32 GLY B N 1
ATOM 1627 C CA . GLY B 1 35 ? 6.845 23.637 13.268 1.00 7.08 32 GLY B CA 1
ATOM 1628 C C . GLY B 1 35 ? 8.187 23.614 13.978 1.00 7.51 32 GLY B C 1
ATOM 1629 O O . GLY B 1 35 ? 9.087 24.349 13.601 1.00 7.65 32 GLY B O 1
ATOM 1630 N N . THR B 1 36 ? 8.310 22.759 15.006 1.00 6.92 33 THR B N 1
ATOM 1631 C CA . THR B 1 36 ? 9.583 22.599 15.715 1.00 7.25 33 THR B CA 1
ATOM 1632 C C . THR B 1 36 ? 10.080 21.174 15.595 1.00 6.89 33 THR B C 1
ATOM 1633 O O . THR B 1 36 ? 9.342 20.251 15.198 1.00 7.52 33 THR B O 1
ATOM 1637 N N . GLN B 1 37 ? 11.357 20.987 15.930 1.00 6.04 34 GLN B N 1
ATOM 1638 C CA . GLN B 1 37 ? 12.002 19.673 15.836 1.00 5.80 34 GLN B CA 1
ATOM 1639 C C . GLN B 1 37 ? 11.404 18.632 16.788 1.00 5.82 34 GLN B C 1
ATOM 1640 O O . GLN B 1 37 ? 11.498 17.411 16.540 1.00 6.61 34 GLN B O 1
ATOM 1646 N N . PHE B 1 38 ? 10.813 19.118 17.876 1.00 6.71 35 PHE B N 1
ATOM 1647 C CA . PHE B 1 38 ? 10.014 18.301 18.770 1.00 6.33 35 PHE B CA 1
ATOM 1648 C C . PHE B 1 38 ? 8.842 19.150 19.245 1.00 5.55 35 PHE B C 1
ATOM 1649 O O . PHE B 1 38 ? 9.023 20.325 19.565 1.00 5.69 35 PHE B O 1
ATOM 1657 N N . ALA B 1 39 ? 7.657 18.555 19.309 1.00 5.71 36 ALA B N 1
ATOM 1658 C CA . ALA B 1 39 ? 6.518 19.191 19.951 1.00 6.20 36 ALA B CA 1
ATOM 1659 C C . ALA B 1 39 ? 5.551 18.139 20.393 1.00 6.49 36 ALA B C 1
ATOM 1660 O O . ALA B 1 39 ? 5.394 17.116 19.732 1.00 6.90 36 ALA B O 1
ATOM 1662 N N . ALA B 1 40 ? 4.893 18.420 21.507 1.00 6.46 37 ALA B N 1
ATOM 1663 C CA . ALA B 1 40 ? 3.815 17.555 21.981 1.00 7.49 37 ALA B CA 1
ATOM 1664 C C . ALA B 1 40 ? 2.778 18.369 22.704 1.00 7.29 37 ALA B C 1
ATOM 1665 O O . ALA B 1 40 ? 3.069 19.458 23.202 1.00 7.72 37 ALA B O 1
ATOM 1667 N N . ARG B 1 41 ? 1.558 17.834 22.778 1.00 8.39 38 ARG B N 1
ATOM 1668 C CA . ARG B 1 41 ? 0.432 18.495 23.452 1.00 9.96 38 ARG B CA 1
ATOM 1669 C C . ARG B 1 41 ? -0.478 17.424 24.054 1.00 9.85 38 ARG B C 1
ATOM 1670 O O . ARG B 1 41 ? -0.422 16.273 23.639 1.00 9.82 38 ARG B O 1
ATOM 1678 N N . PRO B 1 42 ? -1.309 17.792 25.037 1.00 10.60 39 PRO B N 1
ATOM 1679 C CA . PRO B 1 42 ? -2.228 16.794 25.596 1.00 12.21 39 PRO B CA 1
ATOM 1680 C C . PRO B 1 42 ? -3.264 16.363 24.599 1.00 13.43 39 PRO B C 1
ATOM 1681 O O . PRO B 1 42 ? -3.636 17.146 23.728 1.00 14.14 39 PRO B O 1
ATOM 1685 N N A HIS B 1 43 ? -3.752 15.132 24.729 0.50 13.75 40 HIS B N 1
ATOM 1686 N N B HIS B 1 43 ? -3.725 15.119 24.734 0.50 13.73 40 HIS B N 1
ATOM 1687 C CA A HIS B 1 43 ? -4.896 14.697 23.929 0.50 14.96 40 HIS B CA 1
ATOM 1688 C CA B HIS B 1 43 ? -4.882 14.629 23.988 0.50 15.02 40 HIS B CA 1
ATOM 1689 C C A HIS B 1 43 ? -6.143 15.496 24.300 0.50 15.44 40 HIS B C 1
ATOM 1690 C C B HIS B 1 43 ? -6.119 15.471 24.307 0.50 15.45 40 HIS B C 1
ATOM 1691 O O A HIS B 1 43 ? -6.930 15.881 23.425 0.50 15.87 40 HIS B O 1
ATOM 1692 O O B HIS B 1 43 ? -6.872 15.861 23.405 0.50 15.97 40 HIS B O 1
ATOM 1705 N N . THR B 1 44 ? -6.322 15.743 25.595 1.00 15.60 41 THR B N 1
ATOM 1706 C CA . THR B 1 44 ? -7.484 16.499 26.078 1.00 16.42 41 THR B CA 1
ATOM 1707 C C . THR B 1 44 ? -7.019 17.652 26.969 1.00 16.10 41 THR B C 1
ATOM 1708 O O . THR B 1 44 ? -6.736 17.460 28.161 1.00 16.59 41 THR B O 1
ATOM 1712 N N . PRO B 1 45 ? -6.892 18.859 26.387 1.00 16.49 42 PRO B N 1
ATOM 1713 C CA . PRO B 1 45 ? -6.343 19.965 27.161 1.00 16.61 42 PRO B CA 1
ATOM 1714 C C . PRO B 1 45 ? -7.381 20.671 28.027 1.00 16.43 42 PRO B C 1
ATOM 1715 O O . PRO B 1 45 ? -8.587 20.439 27.853 1.00 15.87 42 PRO B O 1
ATOM 1719 N N . PRO B 1 46 ? -6.916 21.452 29.022 1.00 15.77 43 PRO B N 1
ATOM 1720 C CA . PRO B 1 46 ? -7.799 22.355 29.713 1.00 15.85 43 PRO B CA 1
ATOM 1721 C C . PRO B 1 46 ? -8.321 23.356 28.668 1.00 14.52 43 PRO B C 1
ATOM 1722 O O . PRO B 1 46 ? -7.780 23.473 27.546 1.00 15.32 43 PRO B O 1
ATOM 1726 N N . GLN B 1 47 ? -9.355 24.079 29.038 1.00 13.12 44 GLN B N 1
ATOM 1727 C CA . GLN B 1 47 ? -9.837 25.140 28.204 1.00 11.83 44 GLN B CA 1
ATOM 1728 C C . GLN B 1 47 ? -8.888 26.319 28.244 1.00 11.70 44 GLN B C 1
ATOM 1729 O O . GLN B 1 47 ? -8.023 26.440 29.151 1.00 12.18 44 GLN B O 1
ATOM 1735 N N A GLY B 1 48 ? -9.020 27.155 27.215 0.50 11.48 45 GLY B N 1
ATOM 1736 N N B GLY B 1 48 ? -9.028 27.197 27.256 0.50 10.38 45 GLY B N 1
ATOM 1737 C CA A GLY B 1 48 ? -8.203 28.338 27.022 0.50 12.50 45 GLY B CA 1
ATOM 1738 C CA B GLY B 1 48 ? -8.450 28.529 27.328 0.50 10.26 45 GLY B CA 1
ATOM 1739 C C A GLY B 1 48 ? -6.851 27.951 26.472 0.50 12.43 45 GLY B C 1
ATOM 1740 C C B GLY B 1 48 ? -7.038 28.594 26.816 0.50 9.46 45 GLY B C 1
ATOM 1741 O O A GLY B 1 48 ? -6.722 27.418 25.370 0.50 13.31 45 GLY B O 1
ATOM 1742 O O B GLY B 1 48 ? -6.674 29.529 26.126 0.50 10.45 45 GLY B O 1
ATOM 1743 N N A PHE B 1 49 ? -5.819 28.191 27.250 0.50 12.75 46 PHE B N 1
ATOM 1744 N N B PHE B 1 49 ? -6.225 27.620 27.195 0.50 9.67 46 PHE B N 1
ATOM 1745 C CA A PHE B 1 49 ? -4.478 27.864 26.806 0.50 12.10 46 PHE B CA 1
ATOM 1746 C CA B PHE B 1 49 ? -4.835 27.621 26.767 0.50 10.01 46 PHE B CA 1
ATOM 1747 C C A PHE B 1 49 ? -4.231 26.351 26.719 0.50 11.91 46 PHE B C 1
ATOM 1748 C C B PHE B 1 49 ? -4.373 26.196 26.666 0.50 10.51 46 PHE B C 1
ATOM 1749 O O A PHE B 1 49 ? -4.555 25.626 27.655 0.50 12.05 46 PHE B O 1
ATOM 1750 O O B PHE B 1 49 ? -4.666 25.373 27.532 0.50 10.74 46 PHE B O 1
ATOM 1765 N N . THR B 1 50 ? -3.658 25.894 25.593 1.00 10.25 47 THR B N 1
ATOM 1766 C CA . THR B 1 50 ? -3.251 24.513 25.395 1.00 11.02 47 THR B CA 1
ATOM 1767 C C . THR B 1 50 ? -1.810 24.325 25.872 1.00 10.33 47 THR B C 1
ATOM 1768 O O . THR B 1 50 ? -0.878 24.849 25.223 1.00 11.94 47 THR B O 1
ATOM 1772 N N . PRO B 1 51 ? -1.613 23.566 26.966 1.00 9.34 48 PRO B N 1
ATOM 1773 C CA . PRO B 1 51 ? -0.258 23.258 27.414 1.00 9.41 48 PRO B CA 1
ATOM 1774 C C . PRO B 1 51 ? 0.513 22.561 26.304 1.00 9.46 48 PRO B C 1
ATOM 1775 O O . PRO B 1 51 ? -0.049 21.829 25.473 1.00 9.87 48 PRO B O 1
ATOM 1779 N N . ASN B 1 52 ? 1.815 22.810 26.258 1.00 9.03 49 ASN B N 1
ATOM 1780 C CA . ASN B 1 52 ? 2.586 22.187 25.199 1.00 9.22 49 ASN B CA 1
ATOM 1781 C C . ASN B 1 52 ? 4.032 22.139 25.596 1.00 7.70 49 ASN B C 1
ATOM 1782 O O . ASN B 1 52 ? 4.453 22.852 26.499 1.00 7.42 49 ASN B O 1
ATOM 1787 N N . ILE B 1 53 ? 4.774 21.272 24.934 1.00 6.94 50 ILE B N 1
ATOM 1788 C CA . ILE B 1 53 ? 6.215 21.247 25.103 1.00 6.76 50 ILE B CA 1
ATOM 1789 C C . ILE B 1 53 ? 6.818 21.286 23.721 1.00 7.44 50 ILE B C 1
ATOM 1790 O O . ILE B 1 53 ? 6.317 20.632 22.809 1.00 7.94 50 ILE B O 1
ATOM 1795 N N . ILE B 1 54 ? 7.908 22.035 23.581 1.00 6.55 51 ILE B N 1
ATOM 1796 C CA . ILE B 1 54 ? 8.644 22.087 22.315 1.00 6.93 51 ILE B CA 1
ATOM 1797 C C . ILE B 1 54 ? 10.132 21.913 22.571 1.00 6.86 51 ILE B C 1
ATOM 1798 O O . ILE B 1 54 ? 10.642 22.207 23.653 1.00 7.27 51 ILE B O 1
ATOM 1803 N N . GLY B 1 55 ? 10.810 21.371 21.568 1.00 5.81 52 GLY B N 1
ATOM 1804 C CA . GLY B 1 55 ? 12.250 21.153 21.628 1.00 5.78 52 GLY B CA 1
ATOM 1805 C C . GLY B 1 55 ? 12.881 21.650 20.349 1.00 5.67 52 GLY B C 1
ATOM 1806 O O . GLY B 1 55 ? 12.357 21.384 19.261 1.00 7.03 52 GLY B O 1
ATOM 1807 N N A THR B 1 56 ? 14.003 22.349 20.482 0.50 5.78 53 THR B N 1
ATOM 1808 N N B THR B 1 56 ? 14.009 22.353 20.479 0.50 6.65 53 THR B N 1
ATOM 1809 C CA A THR B 1 56 ? 14.735 22.862 19.332 0.50 5.25 53 THR B CA 1
ATOM 1810 C CA B THR B 1 56 ? 14.736 22.895 19.327 0.50 7.12 53 THR B CA 1
ATOM 1811 C C A THR B 1 56 ? 16.189 22.561 19.592 0.50 5.11 53 THR B C 1
ATOM 1812 C C B THR B 1 56 ? 16.226 22.796 19.542 0.50 6.15 53 THR B C 1
ATOM 1813 O O A THR B 1 56 ? 16.613 22.466 20.750 0.50 5.19 53 THR B O 1
ATOM 1814 O O B THR B 1 56 ? 16.729 23.156 20.613 0.50 5.86 53 THR B O 1
ATOM 1821 N N . VAL B 1 57 ? 16.944 22.339 18.526 1.00 5.24 54 VAL B N 1
ATOM 1822 C CA . VAL B 1 57 ? 18.392 22.272 18.616 1.00 5.52 54 VAL B CA 1
ATOM 1823 C C . VAL B 1 57 ? 18.933 23.164 17.534 1.00 5.35 54 VAL B C 1
ATOM 1824 O O . VAL B 1 57 ? 18.457 23.107 16.392 1.00 6.02 54 VAL B O 1
ATOM 1828 N N . ARG B 1 58 ? 19.893 24.004 17.899 1.00 5.45 55 ARG B N 1
ATOM 1829 C CA . ARG B 1 58 ? 20.445 24.980 16.936 1.00 6.02 55 ARG B CA 1
ATOM 1830 C C . ARG B 1 58 ? 21.968 25.015 17.066 1.00 5.33 55 ARG B C 1
ATOM 1831 O O . ARG B 1 58 ? 22.527 24.725 18.152 1.00 5.61 55 ARG B O 1
ATOM 1839 N N . ARG B 1 59 ? 22.647 25.400 15.984 1.00 4.75 56 ARG B N 1
ATOM 1840 C CA . ARG B 1 59 ? 24.066 25.691 16.020 1.00 4.09 56 ARG B CA 1
ATOM 1841 C C . ARG B 1 59 ? 24.309 27.104 16.545 1.00 4.20 56 ARG B C 1
ATOM 1842 O O . ARG B 1 59 ? 23.571 28.021 16.205 1.00 5.26 56 ARG B O 1
ATOM 1850 N N . ALA B 1 60 ? 25.332 27.273 17.386 1.00 3.46 57 ALA B N 1
ATOM 1851 C CA . ALA B 1 60 ? 25.658 28.572 17.972 1.00 4.69 57 ALA B CA 1
ATOM 1852 C C . ALA B 1 60 ? 27.150 28.662 18.203 1.00 3.91 57 ALA B C 1
ATOM 1853 O O . ALA B 1 60 ? 27.879 27.675 18.023 1.00 4.67 57 ALA B O 1
ATOM 1855 N N . ALA B 1 61 ? 27.649 29.846 18.530 1.00 4.04 58 ALA B N 1
ATOM 1856 C CA . ALA B 1 61 ? 29.068 29.989 18.788 1.00 4.41 58 ALA B CA 1
ATOM 1857 C C . ALA B 1 61 ? 29.473 29.451 20.156 1.00 3.98 58 ALA B C 1
ATOM 1858 O O . ALA B 1 61 ? 28.640 29.334 21.080 1.00 5.29 58 ALA B O 1
ATOM 1860 N N . THR B 1 62 ? 30.744 29.113 20.293 1.00 5.31 59 THR B N 1
ATOM 1861 C CA . THR B 1 62 ? 31.329 28.845 21.623 1.00 4.32 59 THR B CA 1
ATOM 1862 C C . THR B 1 62 ? 30.881 29.891 22.640 1.00 3.79 59 THR B C 1
ATOM 1863 O O . THR B 1 62 ? 30.818 31.094 22.355 1.00 5.50 59 THR B O 1
ATOM 1867 N N . GLY B 1 63 ? 30.454 29.414 23.803 1.00 2.00 60 GLY B N 1
ATOM 1868 C CA . GLY B 1 63 ? 29.954 30.319 24.845 1.00 2.00 60 GLY B CA 1
ATOM 1869 C C . GLY B 1 63 ? 28.449 30.611 24.780 1.00 2.00 60 GLY B C 1
ATOM 1870 O O . GLY B 1 63 ? 27.917 31.446 25.524 1.00 2.00 60 GLY B O 1
ATOM 1871 N N . ALA B 1 64 ? 27.727 29.907 23.912 1.00 2.00 61 ALA B N 1
ATOM 1872 C CA . ALA B 1 64 ? 26.316 30.244 23.681 1.00 2.00 61 ALA B CA 1
ATOM 1873 C C . ALA B 1 64 ? 25.402 30.052 24.878 1.00 2.00 61 ALA B C 1
ATOM 1874 O O . ALA B 1 64 ? 24.462 30.813 25.055 1.00 2.00 61 ALA B O 1
ATOM 1876 N N . LEU B 1 65 ? 25.675 29.034 25.686 1.00 2.00 62 LEU B N 1
ATOM 1877 C CA . LEU B 1 65 ? 24.833 28.809 26.861 1.00 2.00 62 LEU B CA 1
ATOM 1878 C C . LEU B 1 65 ? 24.916 30.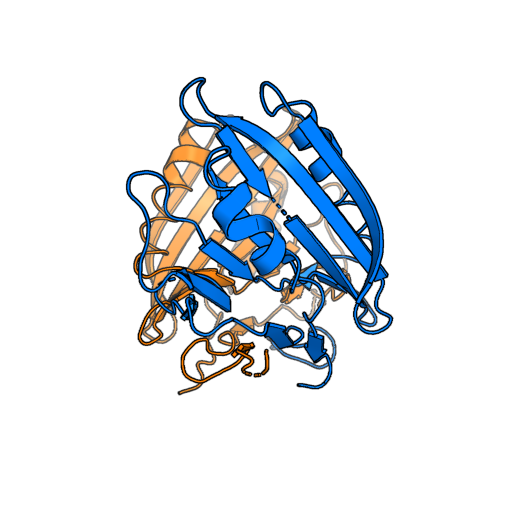003 27.820 1.00 2.00 62 LEU B C 1
ATOM 1879 O O . LEU B 1 65 ? 23.891 30.511 28.272 1.00 2.00 62 LEU B O 1
ATOM 1884 N N . HIS B 1 66 ? 26.143 30.452 28.078 1.00 2.35 63 HIS B N 1
ATOM 1885 C CA . HIS B 1 66 ? 26.338 31.617 28.925 1.00 2.00 63 HIS B CA 1
ATOM 1886 C C . HIS B 1 66 ? 25.632 32.830 28.342 1.00 2.00 63 HIS B C 1
ATOM 1887 O O . HIS B 1 66 ? 24.954 33.575 29.057 1.00 2.00 63 HIS B O 1
ATOM 1894 N N A ASN B 1 67 ? 25.807 33.049 27.046 0.50 2.00 64 ASN B N 1
ATOM 1895 N N B ASN B 1 67 ? 25.798 33.043 27.046 0.50 2.00 64 ASN B N 1
ATOM 1896 C CA A ASN B 1 67 ? 25.143 34.156 26.370 0.50 2.21 64 ASN B CA 1
ATOM 1897 C CA B ASN B 1 67 ? 25.149 34.166 26.391 0.50 2.33 64 ASN B CA 1
ATOM 1898 C C A ASN B 1 67 ? 23.624 34.068 26.490 0.50 2.00 64 ASN B C 1
ATOM 1899 C C B ASN B 1 67 ? 23.624 34.076 26.456 0.50 2.02 64 ASN B C 1
ATOM 1900 O O A ASN B 1 67 ? 22.956 35.057 26.773 0.50 2.00 64 ASN B O 1
ATOM 1901 O O B ASN B 1 67 ? 22.952 35.080 26.668 0.50 2.22 64 ASN B O 1
ATOM 1910 N N . GLN B 1 68 ? 23.074 32.874 26.300 1.00 2.01 65 GLN B N 1
ATOM 1911 C CA . GLN B 1 68 ? 21.632 32.729 26.389 1.00 2.87 65 GLN B CA 1
ATOM 1912 C C . GLN B 1 68 ? 21.121 33.004 27.802 1.00 3.75 65 GLN B C 1
ATOM 1913 O O . GLN B 1 68 ? 20.033 33.566 27.975 1.00 4.45 65 GLN B O 1
ATOM 1919 N N . ARG B 1 69 ? 21.916 32.618 28.800 1.00 2.98 66 ARG B N 1
ATOM 1920 C CA . ARG B 1 69 ? 21.552 32.914 30.199 1.00 4.09 66 ARG B CA 1
ATOM 1921 C C . ARG B 1 69 ? 21.450 34.425 30.414 1.00 4.72 66 ARG B C 1
ATOM 1922 O O . ARG B 1 69 ? 20.494 34.903 31.058 1.00 4.40 66 ARG B O 1
ATOM 1930 N N . THR B 1 70 ? 22.408 35.170 29.858 1.00 4.07 67 THR B N 1
ATOM 1931 C CA . THR B 1 70 ? 22.385 36.653 29.917 1.00 4.81 67 THR B CA 1
ATOM 1932 C C . THR B 1 70 ? 21.149 37.200 29.205 1.00 4.86 67 THR B C 1
ATOM 1933 O O . THR B 1 70 ? 20.485 38.126 29.720 1.00 3.75 67 THR B O 1
ATOM 1937 N N A GLU B 1 71 ? 20.841 36.651 28.028 0.50 5.32 68 GLU B N 1
ATOM 1938 N N B GLU B 1 71 ? 20.863 36.664 28.017 0.50 5.60 68 GLU B N 1
ATOM 1939 C CA A GLU B 1 71 ? 19.709 37.130 27.231 0.50 6.32 68 GLU B CA 1
ATOM 1940 C CA B GLU B 1 71 ? 19.715 37.095 27.219 0.50 6.86 68 GLU B CA 1
ATOM 1941 C C A GLU B 1 71 ? 18.360 36.814 27.880 0.50 6.67 68 GLU B C 1
ATOM 1942 C C B GLU B 1 71 ? 18.420 36.879 28.004 0.50 7.01 68 GLU B C 1
ATOM 1943 O O A GLU B 1 71 ? 17.406 37.582 27.728 0.50 7.51 68 GLU B O 1
ATOM 1944 O O B GLU B 1 71 ? 17.576 37.779 28.086 0.50 7.94 68 GLU B O 1
ATOM 1955 N N . LEU B 1 72 ? 18.290 35.700 28.608 1.00 7.40 69 LEU B N 1
ATOM 1956 C CA . LEU B 1 72 ? 17.095 35.352 29.367 1.00 7.83 69 LEU B CA 1
ATOM 1957 C C . LEU B 1 72 ? 16.906 36.300 30.560 1.00 8.64 69 LEU B C 1
ATOM 1958 O O . LEU B 1 72 ? 15.777 36.709 30.853 1.00 9.31 69 LEU B O 1
ATOM 1963 N N . ASP B 1 73 ? 18.006 36.623 31.244 1.00 7.88 70 ASP B N 1
ATOM 1964 C CA . ASP B 1 73 ? 18.003 37.579 32.358 1.00 9.40 70 ASP B CA 1
ATOM 1965 C C . ASP B 1 73 ? 17.490 38.943 31.914 1.00 9.97 70 ASP B C 1
ATOM 1966 O O . ASP B 1 73 ? 16.727 39.593 32.645 1.00 9.47 70 ASP B O 1
ATOM 1971 N N . GLN B 1 74 ? 17.910 39.390 30.733 1.00 9.69 71 GLN B N 1
ATOM 1972 C CA . GLN B 1 74 ? 17.464 40.682 30.214 1.00 11.06 71 GLN B CA 1
ATOM 1973 C C . GLN B 1 74 ? 15.986 40.641 29.795 1.00 12.15 71 GLN B C 1
ATOM 1974 O O . GLN B 1 74 ? 15.224 41.571 30.100 1.00 12.79 71 GLN B O 1
ATOM 1980 N N . ARG B 1 75 ? 15.587 39.555 29.131 1.00 13.46 72 ARG B N 1
ATOM 1981 C CA . ARG B 1 75 ? 14.200 39.335 28.710 1.00 15.03 72 ARG B CA 1
ATOM 1982 C C . ARG B 1 75 ? 13.278 39.395 29.933 1.00 14.77 72 ARG B C 1
ATOM 1983 O O . ARG B 1 75 ? 12.163 39.942 29.835 1.00 14.97 72 ARG B O 1
ATOM 1991 N N . ALA B 1 76 ? 13.773 38.903 31.076 1.00 14.82 73 ALA B N 1
ATOM 1992 C CA . ALA B 1 76 ? 13.054 38.877 32.362 1.00 14.70 73 ALA B CA 1
ATOM 1993 C C . ALA B 1 76 ? 12.716 40.249 32.963 1.00 15.20 73 ALA B C 1
ATOM 1994 O O . ALA B 1 76 ? 11.527 40.511 33.205 1.00 15.31 73 ALA B O 1
ATOM 1996 N N . THR B 1 77 ? 13.752 41.084 33.220 1.00 13.97 74 THR B N 1
ATOM 1997 C CA . THR B 1 77 ? 13.606 42.435 33.823 1.00 13.41 74 THR B CA 1
ATOM 1998 C C . THR B 1 77 ? 12.571 43.224 33.056 1.00 12.93 74 THR B C 1
ATOM 1999 O O . THR B 1 77 ? 12.215 44.353 33.423 1.00 12.75 74 THR B O 1
ATOM 2003 N N . GLN B 1 78 ? 12.107 42.630 31.967 1.00 12.10 75 GLN B N 1
ATOM 2004 C CA . GLN B 1 78 ? 11.063 43.213 31.151 1.00 12.98 75 GLN B CA 1
ATOM 2005 C C . GLN B 1 78 ? 9.650 42.602 31.240 1.00 12.44 75 GLN B C 1
ATOM 2006 O O . GLN B 1 78 ? 8.684 43.356 31.261 1.00 14.55 75 GLN B O 1
ATOM 2012 N N . LEU B 1 79 ? 9.542 41.265 31.251 1.00 10.97 76 LEU B N 1
ATOM 2013 C CA . LEU B 1 79 ? 8.256 40.529 31.249 1.00 8.82 76 LEU B CA 1
ATOM 2014 C C . LEU B 1 79 ? 7.317 40.957 32.390 1.00 8.28 76 LEU B C 1
ATOM 2015 O O . LEU B 1 79 ? 7.747 40.952 33.541 1.00 8.45 76 LEU B O 1
ATOM 2020 N N . PRO B 1 80 ? 6.046 41.327 32.088 1.00 7.32 77 PRO B N 1
ATOM 2021 C CA . PRO B 1 80 ? 5.191 41.824 33.177 1.00 6.88 77 PRO B CA 1
ATOM 2022 C C . PRO B 1 80 ? 4.942 40.795 34.275 1.00 6.41 77 PRO B C 1
ATOM 2023 O O . PRO B 1 80 ? 4.667 39.614 33.995 1.00 5.43 77 PRO B O 1
ATOM 2027 N N . ASP B 1 81 ? 5.038 41.263 35.513 1.00 7.72 78 ASP B N 1
ATOM 2028 C CA . ASP B 1 81 ? 4.761 40.434 36.698 1.00 8.90 78 ASP B CA 1
ATOM 2029 C C . ASP B 1 81 ? 5.638 39.176 36.685 1.00 8.13 78 ASP B C 1
ATOM 2030 O O . ASP B 1 81 ? 5.215 38.083 37.090 1.00 9.05 78 ASP B O 1
ATOM 2035 N N . TYR B 1 82 ? 6.869 39.327 36.204 1.00 7.02 79 TYR B N 1
ATOM 2036 C CA . TYR B 1 82 ? 7.816 38.226 36.177 1.00 6.18 79 TYR B CA 1
ATOM 2037 C C . TYR B 1 82 ? 7.977 37.613 37.568 1.00 5.49 79 TYR B C 1
ATOM 2038 O O . TYR B 1 82 ? 8.153 38.334 38.562 1.00 5.86 79 TYR B O 1
ATOM 2047 N N . ALA B 1 83 ? 7.900 36.287 37.628 1.00 5.48 80 ALA B N 1
ATOM 2048 C CA . ALA B 1 83 ? 7.973 35.541 38.886 1.00 4.84 80 ALA B CA 1
ATOM 2049 C C . ALA B 1 83 ? 8.822 34.333 38.603 1.00 6.82 80 ALA B C 1
ATOM 2050 O O . ALA B 1 83 ? 8.512 33.549 37.691 1.00 8.27 80 ALA B O 1
ATOM 2052 N N . GLU B 1 84 ? 9.889 34.160 39.373 1.00 5.99 81 GLU B N 1
ATOM 2053 C CA . GLU B 1 84 ? 10.827 33.081 39.075 1.00 6.78 81 GLU B CA 1
ATOM 2054 C C . GLU B 1 84 ? 10.775 32.006 40.142 1.00 6.54 81 GLU B C 1
ATOM 2055 O O . GLU B 1 84 ? 10.974 32.292 41.341 1.00 6.75 81 GLU B O 1
ATOM 2061 N N . ARG B 1 85 ? 10.513 30.764 39.732 1.00 7.55 82 ARG B N 1
ATOM 2062 C CA . ARG B 1 85 ? 10.553 29.661 40.708 1.00 9.61 82 ARG B CA 1
ATOM 2063 C C . ARG B 1 85 ? 11.982 29.313 41.117 1.00 11.50 82 ARG B C 1
ATOM 2064 O O . ARG B 1 85 ? 12.266 29.056 42.306 1.00 12.38 82 ARG B O 1
ATOM 2072 N N . GLY B 1 86 ? 12.878 29.296 40.136 1.00 11.23 83 GLY B N 1
ATOM 2073 C CA . GLY B 1 86 ? 14.257 28.936 40.435 1.00 10.72 83 GLY B CA 1
ATOM 2074 C C . GLY B 1 86 ? 15.011 28.858 39.133 1.00 8.65 83 GLY B C 1
ATOM 2075 O O . GLY B 1 86 ? 14.418 28.810 38.065 1.00 9.13 83 GLY B O 1
ATOM 2076 N N . ARG B 1 87 ? 16.322 28.899 39.260 1.00 9.40 84 ARG B N 1
ATOM 2077 C CA . ARG B 1 87 ? 17.257 28.740 38.159 1.00 9.73 84 ARG B CA 1
ATOM 2078 C C . ARG B 1 87 ? 18.471 28.037 38.689 1.00 10.61 84 ARG B C 1
ATOM 2079 O O . ARG B 1 87 ? 18.781 28.130 39.879 1.00 11.17 84 ARG B O 1
ATOM 2087 N N . THR B 1 88 ? 19.168 27.313 37.821 1.00 8.95 85 THR B N 1
ATOM 2088 C CA . THR B 1 88 ? 20.421 26.702 38.228 1.00 9.60 85 THR B CA 1
ATOM 2089 C C . THR B 1 88 ? 21.184 26.204 37.019 1.00 8.52 85 THR B C 1
ATOM 2090 O O . THR B 1 88 ? 20.583 25.747 36.020 1.00 8.58 85 THR B O 1
ATOM 2094 N N . GLU B 1 89 ? 22.506 26.211 37.134 1.00 8.69 86 GLU B N 1
ATOM 2095 C CA . GLU B 1 89 ? 23.326 25.385 36.243 1.00 8.96 86 GLU B CA 1
ATOM 2096 C C . GLU B 1 89 ? 23.097 23.911 36.595 1.00 8.80 86 GLU B C 1
ATOM 2097 O O . GLU B 1 89 ? 22.786 23.557 37.743 1.00 9.77 86 GLU B O 1
ATOM 2103 N N . THR B 1 90 ? 23.288 23.065 35.606 1.00 8.89 87 THR B N 1
ATOM 2104 C CA . THR B 1 90 ? 23.054 21.627 35.772 1.00 8.29 87 THR B CA 1
ATOM 2105 C C . THR B 1 90 ? 23.808 20.925 34.653 1.00 8.51 87 THR B C 1
ATOM 2106 O O . THR B 1 90 ? 24.612 21.557 33.967 1.00 8.33 87 THR B O 1
ATOM 2110 N N . THR B 1 91 ? 23.623 19.615 34.541 1.00 8.21 88 THR B N 1
ATOM 2111 C CA . THR B 1 91 ? 24.159 18.857 33.423 1.00 9.36 88 THR B CA 1
ATOM 2112 C C . THR B 1 91 ? 23.078 17.892 32.949 1.00 9.28 88 THR B C 1
ATOM 2113 O O . THR B 1 91 ? 22.212 17.491 33.726 1.00 9.34 88 THR B O 1
ATOM 2117 N N . VAL B 1 92 ? 23.113 17.556 31.655 1.00 7.93 89 VAL B N 1
ATOM 2118 C CA . VAL B 1 92 ? 22.189 16.597 31.053 1.00 8.20 89 VAL B CA 1
ATOM 2119 C C . VAL B 1 92 ? 23.050 15.654 30.261 1.00 8.48 89 VAL B C 1
ATOM 2120 O O . VAL B 1 92 ? 23.755 16.079 29.337 1.00 7.56 89 VAL B O 1
ATOM 2124 N N . ASP B 1 93 ? 23.047 14.386 30.655 1.00 7.83 90 ASP B N 1
ATOM 2125 C CA . ASP B 1 93 ? 23.909 13.372 30.012 1.00 8.16 90 ASP B CA 1
ATOM 2126 C C . ASP B 1 93 ? 25.370 13.825 29.972 1.00 9.17 90 ASP B C 1
ATOM 2127 O O . ASP B 1 93 ? 26.109 13.574 29.012 1.00 11.21 90 ASP B O 1
ATOM 2132 N N . GLY B 1 94 ? 25.757 14.506 31.046 1.00 9.10 91 GLY B N 1
ATOM 2133 C CA . GLY B 1 94 ? 27.142 14.937 31.214 1.00 10.39 91 GLY B CA 1
ATOM 2134 C C . GLY B 1 94 ? 27.440 16.289 30.603 1.00 11.04 91 GLY B C 1
ATOM 2135 O O . GLY B 1 94 ? 28.510 16.865 30.886 1.00 12.96 91 GLY B O 1
ATOM 2136 N N . PHE B 1 95 ? 26.520 16.814 29.788 1.00 8.55 92 PHE B N 1
ATOM 2137 C CA . PHE B 1 95 ? 26.779 18.078 29.097 1.00 8.44 92 PHE B CA 1
ATOM 2138 C C . PHE B 1 95 ? 26.368 19.285 29.912 1.00 6.92 92 PHE B C 1
ATOM 2139 O O . PHE B 1 95 ? 25.374 19.242 30.652 1.00 8.12 92 PHE B O 1
ATOM 2147 N N . PRO B 1 96 ? 27.119 20.398 29.781 1.00 7.45 93 PRO B N 1
ATOM 2148 C CA . PRO B 1 96 ? 26.721 21.623 30.495 1.00 7.78 93 PRO B CA 1
ATOM 2149 C C . PRO B 1 96 ? 25.287 22.011 30.168 1.00 8.09 93 PRO B C 1
ATOM 2150 O O . PRO B 1 96 ? 24.877 21.921 29.009 1.00 8.03 93 PRO B O 1
ATOM 2154 N N . ALA B 1 97 ? 24.543 22.471 31.171 1.00 6.64 94 ALA B N 1
ATOM 2155 C CA . ALA B 1 97 ? 23.126 22.743 31.024 1.00 7.32 94 ALA B CA 1
ATOM 2156 C C . ALA B 1 97 ? 22.653 23.836 31.974 1.00 7.68 94 ALA B C 1
ATOM 2157 O O . ALA B 1 97 ? 23.389 24.273 32.871 1.00 7.43 94 ALA B O 1
ATOM 2159 N N . TYR B 1 98 ? 21.428 24.287 31.755 1.00 6.74 95 TYR B N 1
ATOM 2160 C CA . TYR B 1 98 ? 20.838 25.352 32.565 1.00 7.26 95 TYR B CA 1
ATOM 2161 C C . TYR B 1 98 ? 19.352 25.099 32.625 1.00 6.77 95 TYR B C 1
ATOM 2162 O O . TYR B 1 98 ? 18.734 24.675 31.631 1.00 8.42 95 TYR B O 1
ATOM 2171 N N . HIS B 1 99 ? 18.747 25.363 33.772 1.00 6.50 96 HIS B N 1
ATOM 2172 C CA . HIS B 1 99 ? 17.314 25.134 33.949 1.00 6.26 96 HIS B CA 1
ATOM 2173 C C . HIS B 1 99 ? 16.701 26.359 34.595 1.00 6.63 96 HIS B C 1
ATOM 2174 O O . HIS B 1 99 ? 17.273 26.873 35.552 1.00 6.98 96 HIS B O 1
ATOM 2181 N N . ILE B 1 100 ? 15.540 26.796 34.121 1.00 6.39 97 ILE B N 1
ATOM 2182 C CA . ILE B 1 100 ? 14.853 27.925 34.740 1.00 6.42 97 ILE B CA 1
ATOM 2183 C C . ILE B 1 100 ? 13.354 27.719 34.637 1.00 6.03 97 ILE B C 1
ATOM 2184 O O . ILE B 1 100 ? 12.878 27.134 33.651 1.00 6.64 97 ILE B O 1
ATOM 2189 N N . GLU B 1 101 ? 12.632 28.135 35.682 1.00 6.42 98 GLU B N 1
ATOM 2190 C CA . GLU B 1 101 ? 11.185 28.078 35.718 1.00 5.91 98 GLU B CA 1
ATOM 2191 C C . GLU B 1 101 ? 10.661 29.432 36.128 1.00 6.63 98 GLU B C 1
ATOM 2192 O O . GLU B 1 101 ? 11.141 30.008 37.105 1.00 6.75 98 GLU B O 1
ATOM 2198 N N . TYR B 1 102 ? 9.688 29.943 35.398 1.00 6.63 99 TYR B N 1
ATOM 2199 C CA . TYR B 1 102 ? 9.185 31.306 35.670 1.00 7.55 99 TYR B CA 1
ATOM 2200 C C . TYR B 1 102 ? 7.773 31.426 35.149 1.00 7.41 99 TYR B C 1
ATOM 2201 O O . TYR B 1 102 ? 7.239 30.504 34.528 1.00 8.03 99 TYR B O 1
ATOM 2210 N N . ALA B 1 103 ? 7.161 32.564 35.448 1.00 7.83 100 ALA B N 1
ATOM 2211 C CA . ALA B 1 103 ? 5.852 32.891 34.947 1.00 7.54 100 ALA B CA 1
ATOM 2212 C C . ALA B 1 103 ? 5.815 34.389 34.739 1.00 8.17 100 ALA B C 1
ATOM 2213 O O . ALA B 1 103 ? 6.621 35.164 35.304 1.00 8.36 100 ALA B O 1
ATOM 2215 N N . TYR B 1 104 ? 4.869 34.812 33.918 1.00 8.00 101 TYR B N 1
ATOM 2216 C CA . TYR B 1 104 ? 4.679 36.235 33.662 1.00 8.78 101 TYR B CA 1
ATOM 2217 C C . TYR B 1 104 ? 3.255 36.452 33.184 1.00 9.57 101 TYR B C 1
ATOM 2218 O O . TYR B 1 104 ? 2.533 35.495 32.857 1.00 9.76 101 TYR B O 1
ATOM 2227 N N . ARG B 1 105 ? 2.854 37.727 33.154 1.00 9.99 102 ARG B N 1
ATOM 2228 C CA . ARG B 1 105 ? 1.510 38.084 32.727 1.00 11.52 102 ARG B CA 1
ATOM 2229 C C . ARG B 1 105 ? 1.512 38.473 31.258 1.00 13.44 102 ARG B C 1
ATOM 2230 O O . ARG B 1 105 ? 2.232 39.397 30.859 1.00 13.59 102 ARG B O 1
ATOM 2238 N N . HIS B 1 106 ? 0.684 37.776 30.478 1.00 14.81 103 HIS B N 1
ATOM 2239 C CA . HIS B 1 106 ? 0.575 37.973 29.026 1.00 17.25 103 HIS B CA 1
ATOM 2240 C C . HIS B 1 106 ? -0.716 38.719 28.681 1.00 18.16 103 HIS B C 1
ATOM 2241 O O . HIS B 1 106 ? -1.824 38.319 29.077 1.00 17.43 103 HIS B O 1
ATOM 2248 N N . HIS B 1 107 ? -0.562 39.835 27.972 1.00 19.78 104 HIS B N 1
ATOM 2249 C CA . HIS B 1 107 ? -1.723 40.610 27.504 1.00 21.00 104 HIS B CA 1
ATOM 2250 C C . HIS B 1 107 ? -2.611 41.103 28.645 1.00 20.45 104 HIS B C 1
ATOM 2251 O O . HIS B 1 107 ? -3.775 41.396 28.419 1.00 20.32 104 HIS B O 1
ATOM 2258 N N . GLY B 1 108 ? -2.084 41.128 29.871 1.00 19.75 105 GLY B N 1
ATOM 2259 C CA . GLY B 1 108 ? -2.884 41.442 31.059 1.00 19.47 105 GLY B CA 1
ATOM 2260 C C . GLY B 1 108 ? -4.067 40.518 31.336 1.00 19.17 105 GLY B C 1
ATOM 2261 O O . GLY B 1 108 ? -4.919 40.837 32.166 1.00 19.64 105 GLY B O 1
ATOM 2262 N N . THR B 1 109 ? -4.115 39.362 30.664 1.00 19.09 106 THR B N 1
ATOM 2263 C CA . THR B 1 109 ? -5.304 38.490 30.706 1.00 19.38 106 THR B CA 1
ATOM 2264 C C . THR B 1 109 ? -5.026 37.047 31.110 1.00 18.43 106 THR B C 1
ATOM 2265 O O . THR B 1 109 ? -5.926 36.340 31.582 1.00 18.86 106 THR B O 1
ATOM 2269 N N . ILE B 1 110 ? -3.787 36.609 30.922 1.00 16.99 107 ILE B N 1
ATOM 2270 C CA . ILE B 1 110 ? -3.440 35.241 31.234 1.00 15.61 107 ILE B CA 1
ATOM 2271 C C . ILE B 1 110 ? -2.027 35.202 31.814 1.00 13.63 107 ILE B C 1
ATOM 2272 O O . ILE B 1 110 ? -1.155 35.951 31.390 1.00 13.66 107 ILE B O 1
ATOM 2277 N N . THR B 1 111 ? -1.816 34.349 32.806 1.00 12.11 108 THR B N 1
ATOM 2278 C CA . THR B 1 111 ? -0.455 34.122 33.306 1.00 10.68 108 THR B CA 1
ATOM 2279 C C . THR B 1 111 ? 0.113 32.941 32.531 1.00 10.04 108 THR B C 1
ATOM 2280 O O . THR B 1 111 ? -0.584 31.948 32.361 1.00 10.49 108 THR B O 1
ATOM 2284 N N . ILE B 1 112 ? 1.351 33.072 32.028 1.00 8.11 109 ILE B N 1
ATOM 2285 C CA . ILE B 1 112 ? 2.006 32.014 31.271 1.00 9.43 109 ILE B CA 1
ATOM 2286 C C . ILE B 1 112 ? 3.167 31.517 32.134 1.00 8.41 109 ILE B C 1
ATOM 2287 O O . ILE B 1 112 ? 4.000 32.326 32.595 1.00 9.20 109 ILE B O 1
ATOM 2292 N N . ALA B 1 113 ? 3.192 30.208 32.392 1.00 8.01 110 ALA B N 1
ATOM 2293 C CA . ALA B 1 113 ? 4.240 29.558 33.197 1.00 7.46 110 ALA B CA 1
ATOM 2294 C C . ALA B 1 113 ? 5.107 28.701 32.284 1.00 8.09 110 ALA B C 1
ATOM 2295 O O . ALA B 1 113 ? 4.593 27.920 31.482 1.00 9.08 110 ALA B O 1
ATOM 2297 N N . GLN B 1 114 ? 6.423 28.877 32.365 1.00 7.06 111 GLN B N 1
ATOM 2298 C CA . GLN B 1 114 ? 7.322 28.200 31.448 1.00 7.45 111 GLN B CA 1
ATOM 2299 C C . GLN B 1 114 ? 8.437 27.514 32.204 1.00 7.07 111 GLN B C 1
ATOM 2300 O O . GLN B 1 114 ? 8.968 28.043 33.206 1.00 8.48 111 GLN B O 1
ATOM 2314 N N . ILE B 1 116 ? 12.162 25.742 31.266 1.00 6.98 113 ILE B N 1
ATOM 2315 C CA . ILE B 1 116 ? 13.165 25.712 30.197 1.00 7.72 113 ILE B CA 1
ATOM 2316 C C . ILE B 1 116 ? 14.343 24.917 30.673 1.00 7.20 113 ILE B C 1
ATOM 2317 O O . ILE B 1 116 ? 14.861 25.177 31.769 1.00 7.27 113 ILE B O 1
ATOM 2322 N N . THR B 1 117 ? 14.789 23.956 29.867 1.00 6.94 114 THR B N 1
ATOM 2323 C CA . THR B 1 117 ? 16.126 23.342 30.040 1.00 6.50 114 THR B CA 1
ATOM 2324 C C . THR B 1 117 ? 16.952 23.590 28.767 1.00 6.66 114 THR B C 1
ATOM 2325 O O . THR B 1 117 ? 16.448 23.370 27.650 1.00 7.18 114 THR B O 1
ATOM 2329 N N . LEU B 1 118 ? 18.165 24.102 28.942 1.00 7.18 115 LEU B N 1
ATOM 2330 C CA . LEU B 1 118 ? 19.136 24.333 27.863 1.00 6.92 115 LEU B CA 1
ATOM 2331 C C . LEU B 1 118 ? 20.290 23.390 28.039 1.00 7.27 115 LEU B C 1
ATOM 2332 O O . LEU B 1 118 ? 20.778 23.220 29.160 1.00 7.64 115 LEU B O 1
ATOM 2337 N N . VAL B 1 119 ? 20.754 22.793 26.952 1.00 7.36 116 VAL B N 1
ATOM 2338 C CA . VAL B 1 119 ? 21.916 21.892 27.023 1.00 6.35 116 VAL B CA 1
ATOM 2339 C C . VAL B 1 119 ? 22.891 22.327 25.937 1.00 6.85 116 VAL B C 1
ATOM 2340 O O . VAL B 1 119 ? 22.479 22.554 24.781 1.00 7.20 116 VAL B O 1
ATOM 2344 N N . GLU B 1 120 ? 24.170 22.481 26.304 1.00 7.11 117 GLU B N 1
ATOM 2345 C CA . GLU B 1 120 ? 25.203 22.872 25.335 1.00 6.41 117 GLU B CA 1
ATOM 2346 C C . GLU B 1 120 ? 26.116 21.687 25.032 1.00 5.89 117 GLU B C 1
ATOM 2347 O O . GLU B 1 120 ? 26.805 21.204 25.926 1.00 7.24 117 GLU B O 1
ATOM 2353 N N . VAL B 1 121 ? 26.113 21.232 23.781 1.00 6.85 118 VAL B N 1
ATOM 2354 C CA . VAL B 1 121 ? 26.993 20.167 23.291 1.00 7.05 118 VAL B CA 1
ATOM 2355 C C . VAL B 1 121 ? 28.074 20.816 22.426 1.00 7.04 118 VAL B C 1
ATOM 2356 O O . VAL B 1 121 ? 27.765 21.488 21.446 1.00 7.67 118 VAL B O 1
ATOM 2360 N N . SER B 1 122 ? 29.340 20.616 22.778 1.00 7.76 119 SER B N 1
ATOM 2361 C CA . SER B 1 122 ? 30.436 21.257 22.098 1.00 8.48 119 SER B CA 1
ATOM 2362 C C . SER B 1 122 ? 30.892 20.481 20.878 1.00 9.38 119 SER B C 1
ATOM 2363 O O . SER B 1 122 ? 30.989 19.259 20.900 1.00 11.43 119 SER B O 1
ATOM 2366 N N . HIS B 1 123 ? 31.142 21.227 19.826 1.00 7.86 120 HIS B N 1
ATOM 2367 C CA . HIS B 1 123 ? 31.856 20.776 18.644 1.00 7.16 120 HIS B CA 1
ATOM 2368 C C . HIS B 1 123 ? 33.234 21.447 18.660 1.00 6.62 120 HIS B C 1
ATOM 2369 O O . HIS B 1 123 ? 33.516 22.279 19.537 1.00 6.99 120 HIS B O 1
ATOM 2376 N N . PRO B 1 124 ? 34.105 21.097 17.704 1.00 6.55 121 PRO B N 1
ATOM 2377 C CA . PRO B 1 124 ? 35.463 21.644 17.802 1.00 6.14 121 PRO B CA 1
ATOM 2378 C C . PRO B 1 124 ? 35.554 23.155 17.755 1.00 6.32 121 PRO B C 1
ATOM 2379 O O . PRO B 1 124 ? 36.423 23.734 18.438 1.00 8.13 121 PRO B O 1
ATOM 2383 N N . HIS B 1 125 ? 34.649 23.815 17.018 1.00 6.18 122 HIS B N 1
ATOM 2384 C CA . HIS B 1 125 ? 34.747 25.255 16.811 1.00 6.86 122 HIS B CA 1
ATOM 2385 C C . HIS B 1 125 ? 33.499 26.017 17.167 1.00 6.30 122 HIS B C 1
ATOM 2386 O O . HIS B 1 125 ? 33.450 27.235 16.959 1.00 6.04 122 HIS B O 1
ATOM 2393 N N . ALA B 1 126 ? 32.463 25.297 17.596 1.00 5.80 123 ALA B N 1
ATOM 2394 C CA . ALA B 1 126 ? 31.156 25.890 17.839 1.00 5.46 123 ALA B CA 1
ATOM 2395 C C . ALA B 1 126 ? 30.387 24.958 18.756 1.00 5.53 123 ALA B C 1
ATOM 2396 O O . ALA B 1 126 ? 30.961 23.988 19.269 1.00 5.71 123 ALA B O 1
ATOM 2398 N N . VAL B 1 127 ? 29.103 25.197 18.954 1.00 5.04 124 VAL B N 1
ATOM 2399 C CA . VAL B 1 127 ? 28.293 24.347 19.849 1.00 4.50 124 VAL B CA 1
ATOM 2400 C C . VAL B 1 127 ? 26.913 24.120 19.267 1.00 4.14 124 VAL B C 1
ATOM 2401 O O . VAL B 1 127 ? 26.504 24.808 18.313 1.00 5.08 124 VAL B O 1
ATOM 2405 N N . ASP B 1 128 ? 26.210 23.157 19.842 1.00 4.99 125 ASP B N 1
ATOM 2406 C CA . ASP B 1 128 ? 24.757 23.053 19.712 1.00 4.83 125 ASP B CA 1
ATOM 2407 C C . ASP B 1 128 ? 24.107 23.438 21.025 1.00 5.56 125 ASP B C 1
ATOM 2408 O O . ASP B 1 128 ? 24.602 23.080 22.110 1.00 5.52 125 ASP B O 1
ATOM 2413 N N . ILE B 1 129 ? 22.994 24.162 20.937 1.00 5.57 126 ILE B N 1
ATOM 2414 C CA . ILE B 1 129 ? 22.113 24.409 22.083 1.00 5.53 126 ILE B CA 1
ATOM 2415 C C . ILE B 1 129 ? 20.820 23.673 21.862 1.00 5.39 126 ILE B C 1
ATOM 2416 O O . ILE B 1 129 ? 20.129 23.911 20.851 1.00 6.12 126 ILE B O 1
ATOM 2421 N N A ILE B 1 130 ? 20.503 22.747 22.772 0.50 5.79 127 ILE B N 1
ATOM 2422 N N B ILE B 1 130 ? 20.508 22.742 22.753 0.50 5.85 127 ILE B N 1
ATOM 2423 C CA A ILE B 1 130 ? 19.196 22.067 22.822 0.50 5.71 127 ILE B CA 1
ATOM 2424 C CA B ILE B 1 130 ? 19.196 22.117 22.768 0.50 5.87 127 ILE B CA 1
ATOM 2425 C C A ILE B 1 130 ? 18.318 22.793 23.832 0.50 5.41 127 ILE B C 1
ATOM 2426 C C B ILE B 1 130 ? 18.398 22.940 23.762 0.50 5.50 127 ILE B C 1
ATOM 2427 O O A ILE B 1 130 ? 18.679 22.863 25.031 0.50 5.45 127 ILE B O 1
ATOM 2428 O O B ILE B 1 130 ? 18.911 23.263 24.850 0.50 5.66 127 ILE B O 1
ATOM 2437 N N . GLN B 1 131 ? 17.190 23.322 23.372 1.00 5.60 128 GLN B N 1
ATOM 2438 C CA . GLN B 1 131 ? 16.292 24.066 24.266 1.00 5.83 128 GLN B CA 1
ATOM 2439 C C . GLN B 1 131 ? 14.954 23.339 24.317 1.00 5.25 128 GLN B C 1
ATOM 2440 O O . GLN B 1 131 ? 14.293 23.153 23.288 1.00 5.87 128 GLN B O 1
ATOM 2446 N N . LEU B 1 132 ? 14.586 22.929 25.518 1.00 5.64 129 LEU B N 1
ATOM 2447 C CA . LEU B 1 132 ? 13.301 22.292 25.782 1.00 5.83 129 LEU B CA 1
ATOM 2448 C C . LEU B 1 132 ? 12.446 23.270 26.574 1.00 6.34 129 LEU B C 1
ATOM 2449 O O . LEU B 1 132 ? 12.874 23.748 27.651 1.00 6.81 129 LEU B O 1
ATOM 2454 N N . THR B 1 133 ? 11.266 23.612 26.049 1.00 6.26 130 THR B N 1
ATOM 2455 C CA . THR B 1 133 ? 10.390 24.609 26.718 1.00 5.99 130 THR B CA 1
ATOM 2456 C C . THR B 1 133 ? 8.999 24.012 26.885 1.00 5.79 130 THR B C 1
ATOM 2457 O O . THR B 1 133 ? 8.345 23.676 25.884 1.00 6.76 130 THR B O 1
ATOM 2461 N N . ALA B 1 134 ? 8.566 23.854 28.140 1.00 6.16 131 ALA B N 1
ATOM 2462 C CA . ALA B 1 134 ? 7.191 23.461 28.419 1.00 6.24 131 ALA B CA 1
ATOM 2463 C C . ALA B 1 134 ? 6.437 24.699 28.912 1.00 6.26 131 ALA B C 1
ATOM 2464 O O . ALA B 1 134 ? 6.959 25.479 29.728 1.00 6.93 131 ALA B O 1
ATOM 2466 N N . THR B 1 135 ? 5.203 24.864 28.471 1.00 5.69 132 THR B N 1
ATOM 2467 C CA . THR B 1 135 ? 4.406 26.035 28.801 1.00 5.41 132 THR B CA 1
ATOM 2468 C C . THR B 1 135 ? 2.977 25.619 29.157 1.00 5.66 132 THR B C 1
ATOM 2469 O O . THR B 1 135 ? 2.365 24.807 28.448 1.00 6.30 132 THR B O 1
ATOM 2473 N N . CYS B 1 136 ? 2.442 26.208 30.223 1.00 6.28 133 CYS B N 1
ATOM 2474 C CA . CYS B 1 136 ? 0.987 26.134 30.497 1.00 6.71 133 CYS B CA 1
ATOM 2475 C C . CYS B 1 136 ? 0.522 27.454 31.076 1.00 6.69 133 CYS B C 1
ATOM 2476 O O . CYS B 1 136 ? 1.358 28.333 31.350 1.00 8.30 133 CYS B O 1
ATOM 2479 N N . ALA B 1 137 ? -0.779 27.611 31.306 1.00 6.56 134 ALA B N 1
ATOM 2480 C CA . ALA B 1 137 ? -1.275 28.815 31.970 1.00 7.54 134 ALA B CA 1
ATOM 2481 C C . ALA B 1 137 ? -1.073 28.701 33.478 1.00 8.40 134 ALA B C 1
ATOM 2482 O O . ALA B 1 137 ? -0.946 27.598 34.021 1.00 8.32 134 ALA B O 1
ATOM 2484 N N . GLY B 1 138 ? -1.077 29.841 34.144 1.00 9.33 135 GLY B N 1
ATOM 2485 C CA . GLY B 1 138 ? -0.926 29.885 35.606 1.00 10.84 135 GLY B CA 1
ATOM 2486 C C . GLY B 1 138 ? -1.917 29.027 36.380 1.00 11.59 135 GLY B C 1
ATOM 2487 O O . GLY B 1 138 ? -1.538 28.350 37.354 1.00 13.57 135 GLY B O 1
ATOM 2488 N N . ASP B 1 139 ? -3.176 29.024 35.947 1.00 10.98 136 ASP B N 1
ATOM 2489 C CA . ASP B 1 139 ? -4.194 28.184 36.594 1.00 10.53 136 ASP B CA 1
ATOM 2490 C C . ASP B 1 139 ? -4.147 26.716 36.182 1.00 10.01 136 ASP B C 1
ATOM 2491 O O . ASP B 1 139 ? -5.002 25.922 36.586 1.00 10.95 136 ASP B O 1
ATOM 2496 N N . GLN B 1 140 ? -3.137 26.353 35.378 1.00 8.86 137 GLN B N 1
ATOM 2497 C CA . GLN B 1 140 ? -2.949 24.971 34.935 1.00 8.58 137 GLN B CA 1
ATOM 2498 C C . GLN B 1 140 ? -1.748 24.283 35.566 1.00 8.49 137 GLN B C 1
ATOM 2499 O O . GLN B 1 140 ? -1.532 23.082 35.348 1.00 8.80 137 GLN B O 1
ATOM 2505 N N . THR B 1 141 ? -0.966 25.021 36.358 1.00 8.34 138 THR B N 1
ATOM 2506 C CA . THR B 1 141 ? 0.264 24.442 36.914 1.00 8.43 138 THR B CA 1
ATOM 2507 C C . THR B 1 141 ? -0.003 23.275 37.859 1.00 8.30 138 THR B C 1
ATOM 2508 O O . THR B 1 141 ? 0.770 22.321 37.869 1.00 7.92 138 THR B O 1
ATOM 2512 N N . ALA B 1 142 ? -1.086 23.306 38.641 1.00 9.71 139 ALA B N 1
ATOM 2513 C CA . ALA B 1 142 ? -1.350 22.158 39.521 1.00 10.40 139 ALA B CA 1
ATOM 2514 C C . ALA B 1 142 ? -1.545 20.862 38.744 1.00 10.72 139 ALA B C 1
ATOM 2515 O O . ALA B 1 142 ? -1.080 19.804 39.164 1.00 12.63 139 ALA B O 1
ATOM 2517 N N . ASP B 1 143 ? -2.173 20.953 37.575 1.00 11.23 140 ASP B N 1
ATOM 2518 C CA . ASP B 1 143 ? -2.423 19.789 36.755 1.00 11.08 140 ASP B CA 1
ATOM 2519 C C . ASP B 1 143 ? -1.244 19.374 35.881 1.00 10.34 140 ASP B C 1
ATOM 2520 O O . ASP B 1 143 ? -1.152 18.205 35.461 1.00 11.66 140 ASP B O 1
ATOM 2525 N N . TYR B 1 144 ? -0.324 20.301 35.616 1.00 9.14 141 TYR B N 1
ATOM 2526 C CA . TYR B 1 144 ? 0.714 20.033 34.615 1.00 9.35 141 TYR B CA 1
ATOM 2527 C C . TYR B 1 144 ? 2.174 20.113 35.044 1.00 9.14 141 TYR B C 1
ATOM 2528 O O . TYR B 1 144 ? 3.047 19.590 34.347 1.00 8.67 141 TYR B O 1
ATOM 2537 N N . TRP B 1 145 ? 2.470 20.767 36.164 1.00 8.26 142 TRP B N 1
ATOM 2538 C CA . TRP B 1 145 ? 3.883 21.014 36.478 1.00 7.92 142 TRP B CA 1
ATOM 2539 C C . TRP B 1 145 ? 4.697 19.734 36.744 1.00 8.29 142 TRP B C 1
ATOM 2540 O O . TRP B 1 145 ? 5.857 19.639 36.301 1.00 8.50 142 TRP B O 1
ATOM 2551 N N . ASP B 1 146 ? 4.107 18.750 37.437 1.00 8.21 143 ASP B N 1
ATOM 2552 C CA . ASP B 1 146 ? 4.821 17.499 37.660 1.00 9.39 143 ASP B CA 1
ATOM 2553 C C . ASP B 1 146 ? 5.063 16.770 36.348 1.00 9.34 143 ASP B C 1
ATOM 2554 O O . ASP B 1 146 ? 6.090 16.152 36.181 1.00 10.05 143 ASP B O 1
ATOM 2559 N N . THR B 1 147 ? 4.105 16.842 35.429 1.00 9.46 144 THR B N 1
ATOM 2560 C CA . THR B 1 147 ? 4.235 16.188 34.121 1.00 9.00 144 THR B CA 1
ATOM 2561 C C . THR B 1 147 ? 5.396 16.862 33.377 1.00 9.19 144 THR B C 1
ATOM 2562 O O . THR B 1 147 ? 6.268 16.203 32.793 1.00 10.15 144 THR B O 1
ATOM 2566 N N . PHE B 1 148 ? 5.433 18.186 33.456 1.00 9.02 145 PHE B N 1
ATOM 2567 C CA . PHE B 1 148 ? 6.538 18.945 32.870 1.00 8.78 145 PHE B CA 1
ATOM 2568 C C . PHE B 1 148 ? 7.884 18.543 33.479 1.00 9.06 145 PHE B C 1
ATOM 2569 O O . PHE B 1 148 ? 8.861 18.361 32.750 1.00 8.10 145 PHE B O 1
ATOM 2577 N N . ARG B 1 149 ? 7.940 18.435 34.811 1.00 8.14 146 ARG B N 1
ATOM 2578 C CA . ARG B 1 149 ? 9.149 18.035 35.492 1.00 7.91 146 ARG B CA 1
ATOM 2579 C C . ARG B 1 149 ? 9.639 16.696 34.962 1.00 8.16 146 ARG B C 1
ATOM 2580 O O . ARG B 1 149 ? 10.857 16.523 34.758 1.00 8.86 146 ARG B O 1
ATOM 2588 N N . LEU B 1 150 ? 8.728 15.732 34.819 1.00 8.10 147 LEU B N 1
ATOM 2589 C CA . LEU B 1 150 ? 9.139 14.412 34.353 1.00 9.90 147 LEU B CA 1
ATOM 2590 C C . LEU B 1 150 ? 9.728 14.452 32.942 1.00 8.61 147 LEU B C 1
ATOM 2591 O O . LEU B 1 150 ? 10.741 13.789 32.669 1.00 9.42 147 LEU B O 1
ATOM 2604 N N . HIS B 1 152 ? 11.207 17.069 31.488 1.00 7.01 149 HIS B N 1
ATOM 2605 C CA . HIS B 1 152 ? 12.524 17.705 31.573 1.00 7.26 149 HIS B CA 1
ATOM 2606 C C . HIS B 1 152 ? 13.564 16.836 32.270 1.00 7.87 149 HIS B C 1
ATOM 2607 O O . HIS B 1 152 ? 14.728 16.867 31.875 1.00 7.37 149 HIS B O 1
ATOM 2614 N N . ALA B 1 153 ? 13.141 16.088 33.298 1.00 7.30 150 ALA B N 1
ATOM 2615 C CA . ALA B 1 153 ? 14.039 15.149 33.978 1.00 8.56 150 ALA B CA 1
ATOM 2616 C C . ALA B 1 153 ? 14.524 14.031 33.077 1.00 8.67 150 ALA B C 1
ATOM 2617 O O . ALA B 1 153 ? 15.632 13.514 33.267 1.00 9.91 150 ALA B O 1
ATOM 2619 N N . ASP B 1 154 ? 13.725 13.641 32.092 1.00 8.30 151 ASP B N 1
ATOM 2620 C CA . ASP B 1 154 ? 14.084 12.486 31.288 1.00 11.01 151 ASP B CA 1
ATOM 2621 C C . ASP B 1 154 ? 14.546 12.854 29.882 1.00 9.83 151 ASP B C 1
ATOM 2622 O O . ASP B 1 154 ? 14.752 11.950 29.078 1.00 10.16 151 ASP B O 1
ATOM 2627 N N . LEU B 1 155 ? 14.734 14.153 29.611 1.00 8.68 152 LEU B N 1
ATOM 2628 C CA . LEU B 1 155 ? 15.406 14.581 28.374 1.00 7.80 152 LEU B CA 1
ATOM 2629 C C . LEU B 1 155 ? 16.750 13.876 28.248 1.00 8.18 152 LEU B C 1
ATOM 2630 O O . LEU B 1 155 ? 17.519 13.835 29.228 1.00 8.15 152 LEU B O 1
ATOM 2635 N N . THR B 1 156 ? 17.049 13.330 27.065 1.00 6.95 153 THR B N 1
ATOM 2636 C CA . THR B 1 156 ? 18.369 12.766 26.787 1.00 7.17 153 THR B CA 1
ATOM 2637 C C . THR B 1 156 ? 18.883 13.353 25.492 1.00 7.31 153 THR B C 1
ATOM 2638 O O . THR B 1 156 ? 18.110 13.814 24.644 1.00 7.90 153 THR B O 1
ATOM 2642 N N A VAL B 1 157 ? 20.201 13.254 25.336 0.50 7.07 154 VAL B N 1
ATOM 2643 N N B VAL B 1 157 ? 20.195 13.430 25.341 0.50 7.28 154 VAL B N 1
ATOM 2644 C CA A VAL B 1 157 ? 20.954 13.833 24.240 0.50 6.88 154 VAL B CA 1
ATOM 2645 C CA B VAL B 1 157 ? 20.751 13.919 24.091 0.50 7.22 154 VAL B CA 1
ATOM 2646 C C A VAL B 1 157 ? 21.628 12.733 23.456 0.50 6.66 154 VAL B C 1
ATOM 2647 C C B VAL B 1 157 ? 21.598 12.826 23.455 0.50 6.94 154 VAL B C 1
ATOM 2648 O O A VAL B 1 157 ? 22.179 11.793 24.047 0.50 6.78 154 VAL B O 1
ATOM 2649 O O B VAL B 1 157 ? 22.202 11.982 24.135 0.50 7.08 154 VAL B O 1
ATOM 2656 N N . GLN B 1 158 ? 21.597 12.858 22.125 1.00 6.32 155 GLN B N 1
ATOM 2657 C CA . GLN B 1 158 ? 22.271 11.877 21.260 1.00 7.11 155 GLN B CA 1
ATOM 2658 C C . GLN B 1 158 ? 23.309 12.581 20.406 1.00 8.41 155 GLN B C 1
ATOM 2659 O O . GLN B 1 158 ? 23.047 12.969 19.265 1.00 8.07 155 GLN B O 1
ATOM 2665 N N . PRO B 1 159 ? 24.522 12.758 20.955 1.00 9.43 156 PRO B N 1
ATOM 2666 C CA . PRO B 1 159 ? 25.606 13.321 20.183 1.00 11.06 156 PRO B CA 1
ATOM 2667 C C . PRO B 1 159 ? 26.072 12.351 19.122 1.00 12.88 156 PRO B C 1
ATOM 2668 O O . PRO B 1 159 ? 25.892 11.125 19.259 1.00 12.19 156 PRO B O 1
ATOM 2672 N N A HIS B 1 160 ? 26.741 12.906 18.116 0.50 13.59 157 HIS B N 1
ATOM 2673 N N B HIS B 1 160 ? 26.631 12.836 18.029 0.50 13.32 157 HIS B N 1
ATOM 2674 C CA A HIS B 1 160 ? 27.412 12.129 17.089 0.50 16.48 157 HIS B CA 1
ATOM 2675 C CA B HIS B 1 160 ? 27.095 11.855 17.060 0.50 15.79 157 HIS B CA 1
ATOM 2676 C C A HIS B 1 160 ? 28.856 12.596 16.997 0.50 17.19 157 HIS B C 1
ATOM 2677 C C B HIS B 1 160 ? 28.555 12.049 16.724 0.50 16.66 157 HIS B C 1
ATOM 2678 O O A HIS B 1 160 ? 29.122 13.775 16.761 0.50 17.38 157 HIS B O 1
ATOM 2679 O O B HIS B 1 160 ? 29.081 11.491 15.761 0.50 16.78 157 HIS B O 1
ATOM 2692 N N A GLY B 1 161 ? 29.772 11.654 17.223 0.50 18.90 158 GLY B N 1
ATOM 2693 N N B GLY B 1 161 ? 29.195 12.828 17.589 0.50 18.34 158 GLY B N 1
ATOM 2694 C CA A GLY B 1 161 ? 31.213 11.884 17.356 0.50 19.78 158 GLY B CA 1
ATOM 2695 C CA B GLY B 1 161 ? 30.652 12.944 17.645 0.50 19.20 158 GLY B CA 1
ATOM 2696 C C A GLY B 1 161 ? 31.709 13.272 17.014 0.50 20.64 158 GLY B C 1
ATOM 2697 C C B GLY B 1 161 ? 31.110 12.569 19.037 0.50 19.75 158 GLY B C 1
ATOM 2698 O O A GLY B 1 161 ? 32.901 13.464 16.775 0.50 20.92 158 GLY B O 1
ATOM 2699 O O B GLY B 1 161 ? 30.327 12.689 19.995 0.50 20.16 158 GLY B O 1
#

InterPro domains:
  IPR016123 Mog1/PsbP, alpha/beta/alpha sandwich [SSF55724] (66-140)
  IPR019674 Lipoprotein LpqN/LpqT-like [PF10738] (17-154)

B-factor: mean 11.76, std 7.12, range [2.0, 44.57]

CATH classification: 3.40.1000.10

Nearest PDB structures (foldseek):
  3lyd-assembly1_A  TM=1.007E+00  e=1.754E-28  Jonesia denitrificans DSM 20603
  4pws-assembly1_A  TM=8.199E-01  e=1.480E-07  Mycobacterium tuberculosis
  6mna-assembly1_A  TM=8.097E-01  e=8.205E-08  Mycobacterium tuberculosis H37Rv
  1tu1-assembly1_A  TM=5.786E-01  e=5.097E-05  Pseudomonas aeruginosa PAO1
  5h7z-assembly1_A  TM=5.444E-01  e=3.932E-01  Pseudomonas aeruginosa PAO1

Solvent-accessible surface area: 15222 Å² total

Foldseek 3Di:
DDDDPPDLVNHDWWAKDDDADPQKDWDPPDAPTKIFGPDADPDDTKMKGKHKDWFFPCVVVVVVVVVVVVQVVFAPKAWPDKDFDAAQHFTKIDTWIWGQDPVPWIKTKWMWTWADDPGTIMIMIMMIIDTPVCCVVPVVSVVSVNNMHIGRPD/DADDDDPPDLVNHDWWAKDDDADPQKDWDPPDAPTKIWGPDADPDKTKMKGKHKDWFFPCVQVVVVVVVVVVQVPAAPKAWPDKDWDAAPRFTKIDTWIWGQDPVPWIKIKWMWTWADRPGTIMIMIMMIIDTPVCCVVPVVSVVSVVPMHIGGPD

Radius of gyration: 20.95 Å; Cα contacts (8 Å, |Δi|>4): 720; chains: 2; bounding box: 52×50×53 Å